Protein AF-A0A5J4YU12-F1 (afdb_monomer)

Nearest PDB structures (foldseek):
  2c3v-assembly2_B  TM=8.521E-01  e=2.399E-06  Halalkalibacterium halodurans C-125
  7uww-assembly2_B  TM=4.449E-01  e=3.927E-04  Ruminococcus bromii L2-63
  7uww-assembly1_A  TM=4.479E-01  e=6.501E-04  Ruminococcus bromii L2-63
  7uwu-assembly1_A  TM=4.347E-01  e=7.272E-04  Ruminococcus bromii L2-63
  7uwu-assembly2_B  TM=4.301E-01  e=1.782E-03  Ruminococcus bromii L2-63

Secondary structure (DSSP, 8-state):
-PPPPEEEEEEEE-TT-TT-EEEEEETT----EEEEPEE-TTTSTTEEEEEEEES-EEEEEE---SSS--EE-BTTB-EEE-SSSEEEEEPTTS-EEEEE---HHHHHHTTS-TT--EEEEEE--TT-S--EEEEEETT-PBPPTT-EEPEE-TTS-EEEEEE-S-EEEEEE-SSS-EESTTTT-EEE-SSEEEEEETTEEEEEES-HHHHHTTSTT---------PPP------

Organism: Porphyridium purpureum (NCBI:txid35688)

pLDDT: mean 83.46, std 18.28, range [29.95, 98.44]

Structure (mmCIF, N/CA/C/O backbone):
data_AF-A0A5J4YU12-F1
#
_entry.id   AF-A0A5J4YU12-F1
#
loop_
_atom_site.group_PDB
_atom_site.id
_atom_site.type_symbol
_atom_site.label_atom_id
_atom_site.label_alt_id
_atom_site.label_comp_id
_atom_site.label_asym_id
_atom_site.label_entity_id
_atom_site.label_seq_id
_atom_site.pdbx_PDB_ins_code
_atom_site.Cartn_x
_atom_site.Cartn_y
_atom_site.Cartn_z
_atom_site.occupancy
_atom_site.B_iso_or_equiv
_atom_site.auth_seq_id
_atom_site.auth_comp_id
_atom_site.auth_asym_id
_atom_site.auth_atom_id
_atom_site.pdbx_PDB_model_num
ATOM 1 N N . MET A 1 1 ? -18.020 -0.688 -20.522 1.00 42.47 1 MET A N 1
ATOM 2 C CA . MET A 1 1 ? -17.817 -0.715 -19.059 1.00 42.47 1 MET A CA 1
ATOM 3 C C . MET A 1 1 ? -16.429 -0.175 -18.780 1.00 42.47 1 MET A C 1
ATOM 5 O O . MET A 1 1 ? -15.503 -0.613 -19.452 1.00 42.47 1 MET A O 1
ATOM 9 N N . ALA A 1 2 ? -16.283 0.806 -17.886 1.00 49.81 2 ALA A N 1
ATOM 10 C CA . ALA A 1 2 ? -14.953 1.211 -17.441 1.00 49.81 2 ALA A CA 1
ATOM 11 C C . ALA A 1 2 ? -14.312 -0.007 -16.764 1.00 49.81 2 ALA A C 1
ATOM 13 O O . ALA A 1 2 ? -14.918 -0.589 -15.866 1.00 49.81 2 ALA A O 1
ATOM 14 N N . ALA A 1 3 ? -13.148 -0.445 -17.247 1.00 59.72 3 ALA A N 1
ATOM 15 C CA . ALA A 1 3 ? -12.383 -1.464 -16.543 1.00 59.72 3 ALA A CA 1
ATOM 16 C C . ALA A 1 3 ? -12.112 -0.942 -15.123 1.00 59.72 3 ALA A C 1
ATOM 18 O O . ALA A 1 3 ? -11.763 0.232 -14.966 1.00 59.72 3 ALA A O 1
ATOM 19 N N . GLY A 1 4 ? -12.324 -1.781 -14.103 1.00 82.06 4 GLY A N 1
ATOM 20 C CA . GLY A 1 4 ? -11.995 -1.428 -12.719 1.00 82.06 4 GLY A CA 1
ATOM 21 C C . GLY A 1 4 ? -10.533 -0.987 -12.600 1.00 82.06 4 GLY A C 1
ATOM 22 O O . GLY A 1 4 ? -9.733 -1.260 -13.488 1.00 82.06 4 GLY A O 1
ATOM 23 N N . LYS A 1 5 ? -10.164 -0.269 -11.539 1.00 85.50 5 LYS A N 1
ATOM 24 C CA . LYS A 1 5 ? -8.750 0.030 -11.257 1.00 85.50 5 LYS A CA 1
ATOM 25 C C . LYS A 1 5 ? -8.146 -1.078 -10.398 1.00 85.50 5 LYS A C 1
ATOM 27 O O . LYS A 1 5 ? -8.854 -1.695 -9.609 1.00 85.50 5 LYS A O 1
ATOM 32 N N . GLY A 1 6 ? -6.844 -1.298 -10.540 1.00 87.00 6 GLY A N 1
ATOM 33 C CA . GLY A 1 6 ? -6.082 -2.216 -9.700 1.00 87.00 6 GLY A CA 1
ATOM 34 C C . GLY A 1 6 ? -4.613 -1.809 -9.614 1.00 87.00 6 GLY A C 1
ATOM 35 O O . GLY A 1 6 ? -4.145 -0.951 -10.364 1.00 87.00 6 GLY A O 1
ATOM 36 N N . TRP A 1 7 ? -3.880 -2.423 -8.688 1.00 91.44 7 TRP A N 1
ATOM 37 C CA . TRP A 1 7 ? -2.442 -2.206 -8.544 1.00 91.44 7 TRP A CA 1
ATOM 38 C C . TRP A 1 7 ? -1.662 -2.932 -9.635 1.00 91.44 7 TRP A C 1
ATOM 40 O O . TRP A 1 7 ? -1.650 -4.156 -9.674 1.00 91.44 7 TRP A O 1
ATOM 50 N N . ILE A 1 8 ? -0.990 -2.188 -10.508 1.00 94.31 8 ILE A N 1
ATOM 51 C CA . ILE A 1 8 ? -0.043 -2.722 -11.484 1.00 94.31 8 ILE A CA 1
ATOM 52 C C . ILE A 1 8 ? 1.375 -2.484 -10.962 1.00 94.31 8 ILE A C 1
ATOM 54 O O . ILE A 1 8 ? 1.797 -1.338 -10.792 1.00 94.31 8 ILE A O 1
ATOM 58 N N . GLU A 1 9 ? 2.118 -3.568 -10.739 1.00 94.81 9 GLU A N 1
ATOM 59 C CA . GLU A 1 9 ? 3.551 -3.537 -10.449 1.00 94.81 9 GLU A CA 1
ATOM 60 C C . GLU A 1 9 ? 4.343 -3.892 -11.710 1.00 94.81 9 GLU A C 1
ATOM 62 O O . GLU A 1 9 ? 4.150 -4.958 -12.293 1.00 94.81 9 GLU A O 1
ATOM 67 N N . VAL A 1 10 ? 5.277 -3.033 -12.113 1.00 96.25 10 VAL A N 1
ATOM 68 C CA . VAL A 1 10 ? 6.202 -3.306 -13.218 1.00 96.25 10 VAL A CA 1
ATOM 69 C C . VAL A 1 10 ? 7.620 -3.368 -12.680 1.00 96.25 10 VAL A C 1
ATOM 71 O O . VAL A 1 10 ? 8.182 -2.359 -12.253 1.00 96.25 10 VAL A O 1
ATOM 74 N N . PHE A 1 11 ? 8.207 -4.557 -12.740 1.00 95.19 11 PHE A N 1
ATOM 75 C CA . PHE A 1 11 ? 9.586 -4.825 -12.371 1.00 95.19 11 PHE A CA 1
ATOM 76 C C . PHE A 1 11 ? 10.496 -4.777 -13.594 1.00 95.19 11 PHE A C 1
ATOM 78 O O . PHE A 1 11 ? 10.171 -5.312 -14.655 1.00 95.19 11 PHE A O 1
ATOM 85 N N . TYR A 1 12 ? 11.673 -4.182 -13.429 1.00 94.62 12 TYR A N 1
ATOM 86 C CA . TYR A 1 12 ? 12.720 -4.163 -14.445 1.00 94.62 12 TYR A CA 1
ATOM 87 C C . TYR A 1 12 ? 14.097 -4.277 -13.806 1.00 94.62 12 TYR A C 1
ATOM 89 O O . TYR A 1 12 ? 14.348 -3.722 -12.735 1.00 94.62 12 TYR A O 1
ATOM 97 N N . SER A 1 13 ? 15.003 -4.982 -14.481 1.00 91.06 13 SER A N 1
ATOM 98 C CA . SER A 1 13 ? 16.350 -5.239 -13.988 1.00 91.06 13 SER A CA 1
ATOM 99 C C . SER A 1 13 ? 17.393 -4.703 -14.942 1.00 91.06 13 SER A C 1
ATOM 101 O O . SER A 1 13 ? 17.655 -5.290 -15.986 1.00 91.06 13 SER A O 1
ATOM 103 N N . ASN A 1 14 ? 18.064 -3.634 -14.533 1.00 87.12 14 ASN A N 1
ATOM 104 C CA . ASN A 1 14 ? 19.253 -3.158 -15.219 1.00 87.12 14 ASN A CA 1
ATOM 105 C C . ASN A 1 14 ? 20.173 -2.485 -14.203 1.00 87.12 14 ASN A C 1
ATOM 107 O O . ASN A 1 14 ? 19.852 -1.433 -13.642 1.00 87.12 14 ASN A O 1
ATOM 111 N N . GLU A 1 15 ? 21.327 -3.096 -13.931 1.00 85.94 15 GLU A N 1
ATOM 112 C CA . GLU A 1 15 ? 22.234 -2.604 -12.890 1.00 85.94 15 GLU A CA 1
ATOM 113 C C . GLU A 1 15 ? 22.775 -1.200 -13.191 1.00 85.94 15 GLU A C 1
ATOM 115 O O . GLU A 1 15 ? 23.094 -0.458 -12.256 1.00 85.94 15 GLU A O 1
ATOM 120 N N . THR A 1 16 ? 22.824 -0.818 -14.471 1.00 86.75 16 THR A N 1
ATOM 121 C CA . THR A 1 16 ? 23.343 0.479 -14.925 1.00 86.75 16 THR A CA 1
ATOM 122 C C . THR A 1 16 ? 22.304 1.602 -14.843 1.00 86.75 16 THR A C 1
ATOM 124 O O . THR A 1 16 ? 22.667 2.770 -14.714 1.00 86.75 16 THR A O 1
ATOM 127 N N . TRP A 1 17 ? 21.003 1.287 -14.843 1.00 88.31 17 TRP A N 1
ATOM 128 C CA . TRP A 1 17 ? 19.930 2.291 -14.834 1.00 88.31 17 TRP A CA 1
ATOM 129 C C . TRP A 1 17 ? 19.539 2.683 -13.411 1.00 88.31 17 TRP A C 1
ATOM 131 O O . TRP A 1 17 ? 18.472 2.337 -12.912 1.00 88.31 17 TRP A O 1
ATOM 141 N N . LYS A 1 18 ? 20.402 3.453 -12.743 1.00 83.69 18 LYS A N 1
ATOM 142 C CA . LYS A 1 18 ? 20.169 3.910 -11.358 1.00 83.69 18 LYS A CA 1
ATOM 143 C C . LYS A 1 18 ? 18.965 4.849 -11.203 1.00 83.69 18 LYS A C 1
ATOM 145 O O . LYS A 1 18 ? 18.454 5.008 -10.099 1.00 83.69 18 LYS A O 1
ATOM 150 N N . ARG A 1 19 ? 18.521 5.477 -12.295 1.00 85.06 19 ARG A N 1
ATOM 151 C CA . ARG A 1 19 ? 17.388 6.413 -12.341 1.00 85.06 19 ARG A CA 1
ATOM 152 C C . ARG A 1 19 ? 16.284 5.911 -13.269 1.00 85.06 19 ARG A C 1
ATOM 154 O O . ARG A 1 19 ? 15.710 6.714 -13.988 1.00 85.06 19 ARG A O 1
ATOM 161 N N . ALA A 1 20 ? 16.020 4.604 -13.291 1.00 90.94 20 ALA A N 1
ATOM 162 C CA . ALA A 1 20 ? 14.989 4.053 -14.163 1.00 90.94 20 ALA A CA 1
ATOM 163 C C . ALA A 1 20 ? 13.633 4.757 -13.953 1.00 90.94 20 ALA A C 1
ATOM 165 O O . ALA A 1 20 ? 13.206 4.988 -12.818 1.00 90.94 20 ALA A O 1
ATOM 166 N N . VAL A 1 21 ? 12.979 5.109 -15.055 1.00 93.31 21 VAL A N 1
ATOM 167 C CA . VAL A 1 21 ? 11.667 5.761 -15.092 1.00 93.31 21 VAL A CA 1
ATOM 168 C C . VAL A 1 21 ? 10.754 4.925 -15.967 1.00 93.31 21 VAL A C 1
ATOM 170 O O . VAL A 1 21 ? 11.147 4.540 -17.069 1.00 93.31 21 VAL A O 1
ATOM 173 N N . LEU A 1 22 ? 9.540 4.682 -15.489 1.00 96.12 22 LEU A N 1
ATOM 174 C CA . LEU A 1 22 ? 8.455 4.150 -16.294 1.00 96.12 22 LEU A CA 1
ATOM 175 C C . LEU A 1 22 ? 7.638 5.326 -16.830 1.00 96.12 22 LEU A C 1
ATOM 177 O O . LEU A 1 22 ? 7.132 6.145 -16.062 1.00 96.12 22 LEU A O 1
ATOM 181 N N . VAL A 1 23 ? 7.545 5.418 -18.153 1.00 95.75 23 VAL A N 1
ATOM 182 C CA . VAL A 1 23 ? 6.765 6.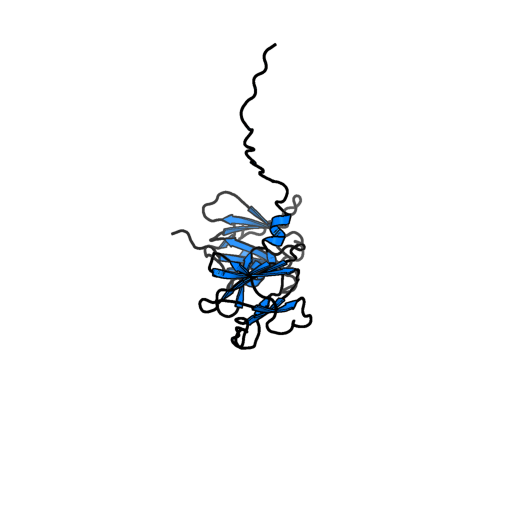436 -18.860 1.00 95.75 23 VAL A CA 1
ATOM 183 C C . VAL A 1 23 ? 5.531 5.745 -19.412 1.00 95.75 23 VAL A C 1
ATOM 185 O O . VAL A 1 23 ? 5.657 4.778 -20.161 1.00 95.75 23 VAL A O 1
ATOM 188 N N . TYR A 1 24 ? 4.343 6.187 -19.013 1.00 97.25 24 TYR A N 1
ATOM 189 C CA . TYR A 1 24 ? 3.097 5.486 -19.309 1.00 97.25 24 TYR A CA 1
ATOM 190 C C . TYR A 1 24 ? 1.960 6.422 -19.670 1.00 97.25 24 TYR A C 1
ATOM 192 O O . TYR A 1 24 ? 1.964 7.597 -19.320 1.00 97.25 24 TYR A O 1
ATOM 200 N N . LYS A 1 25 ? 0.947 5.863 -20.322 1.00 96.38 25 LYS A N 1
ATOM 201 C CA . LYS A 1 25 ? -0.371 6.471 -20.447 1.00 96.38 25 LYS A CA 1
ATOM 202 C C . LYS A 1 25 ? -1.451 5.445 -20.149 1.00 96.38 25 LYS A C 1
ATOM 204 O O . LYS A 1 25 ? -1.300 4.261 -20.461 1.00 96.38 25 LYS A O 1
ATOM 209 N N . GLU A 1 26 ? -2.530 5.899 -19.525 1.00 93.94 26 GLU A N 1
ATOM 210 C CA . GLU A 1 26 ? -3.713 5.075 -19.275 1.00 93.94 26 GLU A CA 1
ATOM 211 C C . GLU A 1 26 ? -4.476 4.847 -20.586 1.00 93.94 26 GLU A C 1
ATOM 213 O O . GLU A 1 26 ? -4.460 5.691 -21.487 1.00 93.94 26 GLU A O 1
ATOM 218 N N . ARG A 1 27 ? -5.144 3.699 -20.725 1.00 88.88 27 ARG A N 1
ATOM 219 C CA . ARG A 1 27 ? -5.936 3.410 -21.928 1.00 88.88 27 ARG A CA 1
ATOM 220 C C . ARG A 1 27 ? -6.997 4.490 -22.150 1.00 88.88 27 ARG A C 1
ATOM 222 O O . ARG A 1 27 ? -7.779 4.794 -21.256 1.00 88.88 27 ARG A O 1
ATOM 229 N N . GLY A 1 28 ? -7.038 5.025 -23.369 1.00 87.50 28 GLY A N 1
ATOM 230 C CA . GLY A 1 28 ? -7.939 6.119 -23.742 1.00 87.50 28 GLY A CA 1
ATOM 231 C C . GLY A 1 28 ? -7.396 7.517 -23.433 1.00 87.50 28 GLY A C 1
ATOM 232 O O . GLY A 1 28 ? -8.059 8.489 -23.771 1.00 87.50 28 GLY A O 1
ATOM 233 N N . SER A 1 29 ? -6.203 7.625 -22.838 1.00 91.81 29 SER A N 1
ATOM 234 C CA . SER A 1 29 ? -5.479 8.887 -22.692 1.00 91.81 29 SER A CA 1
ATOM 235 C C . SER A 1 29 ? -4.407 9.051 -23.775 1.00 91.81 29 SER A C 1
ATOM 237 O O . SER A 1 29 ? -3.781 8.079 -24.223 1.00 91.81 29 SER A O 1
ATOM 239 N N . ASP A 1 30 ? -4.153 10.303 -24.147 1.00 93.31 30 ASP A N 1
ATOM 240 C CA . ASP A 1 30 ? -3.013 10.718 -24.970 1.00 93.31 30 ASP A CA 1
ATOM 241 C C . ASP A 1 30 ? -1.899 11.388 -24.158 1.00 93.31 30 ASP A C 1
ATOM 243 O O . ASP A 1 30 ? -0.810 11.631 -24.677 1.00 93.31 30 ASP A O 1
ATOM 247 N N . GLU A 1 31 ? -2.134 11.622 -22.868 1.00 95.31 31 GLU A N 1
ATOM 248 C CA . GLU A 1 31 ? -1.155 12.204 -21.958 1.00 95.31 31 GLU A CA 1
ATOM 249 C C . GLU A 1 31 ? -0.179 11.141 -21.440 1.00 95.31 31 GLU A C 1
ATOM 251 O O . GLU A 1 31 ? -0.582 10.131 -20.854 1.00 95.31 31 GLU A O 1
ATOM 256 N N . TRP A 1 32 ? 1.118 11.404 -21.613 1.00 95.06 32 TRP A N 1
ATOM 257 C CA . TRP A 1 32 ? 2.191 10.609 -21.024 1.00 95.06 32 TRP A CA 1
ATOM 258 C C . TRP A 1 32 ? 2.565 11.131 -19.638 1.00 95.06 32 TRP A C 1
ATOM 260 O O . TRP A 1 32 ? 2.843 12.314 -19.456 1.00 95.06 32 TRP A O 1
ATOM 270 N N . LYS A 1 33 ? 2.631 10.216 -18.677 1.00 93.06 33 LYS A N 1
ATOM 271 C CA . LYS A 1 33 ? 3.027 10.439 -17.288 1.00 93.06 33 LYS A CA 1
ATOM 272 C C . LYS A 1 33 ? 4.328 9.693 -17.008 1.00 93.06 33 LYS A C 1
ATOM 274 O O . LYS A 1 33 ? 4.607 8.661 -17.617 1.00 93.06 33 LYS A O 1
ATOM 279 N N . GLU A 1 34 ? 5.110 10.183 -16.056 1.00 91.62 34 GLU A N 1
ATOM 280 C CA . GLU A 1 34 ? 6.351 9.538 -15.625 1.00 91.62 34 GLU A CA 1
ATOM 281 C C . GLU A 1 34 ? 6.257 9.121 -14.157 1.00 91.62 34 GLU A C 1
ATOM 283 O O . GLU A 1 34 ? 5.795 9.885 -13.310 1.00 91.62 34 GLU A O 1
ATOM 288 N N . VAL A 1 35 ? 6.736 7.919 -13.840 1.00 87.56 35 VAL A N 1
ATOM 289 C CA . VAL A 1 35 ? 6.956 7.472 -12.463 1.00 87.56 35 VAL A CA 1
ATOM 290 C C . VAL A 1 35 ? 8.381 6.952 -12.326 1.00 87.56 35 VAL A C 1
ATOM 292 O O . VAL A 1 35 ? 8.855 6.122 -13.107 1.00 87.56 35 VAL A O 1
ATOM 295 N N . ARG A 1 36 ? 9.104 7.456 -11.327 1.00 87.56 36 ARG A N 1
ATOM 296 C CA . ARG A 1 36 ? 10.428 6.928 -10.994 1.00 87.56 36 ARG A CA 1
ATOM 297 C C . ARG A 1 36 ? 10.263 5.525 -10.420 1.00 87.56 36 ARG A C 1
ATOM 299 O O . ARG A 1 36 ? 9.480 5.324 -9.497 1.00 87.56 36 ARG A O 1
ATOM 306 N N . MET A 1 37 ? 11.047 4.579 -10.925 1.00 90.00 37 MET A N 1
ATOM 307 C CA . MET A 1 37 ? 11.083 3.237 -10.357 1.00 90.00 37 MET A CA 1
ATOM 308 C C . MET A 1 37 ? 11.906 3.238 -9.062 1.00 90.00 37 MET A C 1
ATOM 310 O O . MET A 1 37 ? 12.993 3.823 -9.002 1.00 90.00 37 MET A O 1
ATOM 314 N N . VAL A 1 38 ? 11.386 2.573 -8.036 1.00 84.88 38 VAL A N 1
ATOM 315 C CA . VAL A 1 38 ? 12.008 2.430 -6.714 1.00 84.88 38 VAL A CA 1
ATOM 316 C C . VAL A 1 38 ? 12.967 1.242 -6.726 1.00 84.88 38 VAL A C 1
ATOM 318 O O . VAL A 1 38 ? 12.746 0.281 -7.460 1.00 84.88 38 VAL A O 1
ATOM 321 N N . ASP A 1 39 ? 14.051 1.311 -5.949 1.00 81.12 39 ASP A N 1
ATOM 322 C CA . ASP A 1 39 ? 14.983 0.191 -5.810 1.00 81.12 39 ASP A CA 1
ATOM 323 C C . ASP A 1 39 ? 14.295 -1.010 -5.148 1.00 81.12 39 ASP A C 1
ATOM 325 O O . ASP A 1 39 ? 13.709 -0.900 -4.075 1.00 81.12 39 ASP A O 1
ATOM 329 N N . ALA A 1 40 ? 14.367 -2.159 -5.812 1.00 84.38 40 ALA A N 1
ATOM 330 C CA . ALA A 1 40 ? 13.860 -3.438 -5.330 1.00 84.38 40 ALA A CA 1
ATOM 331 C C . ALA A 1 40 ? 15.002 -4.466 -5.272 1.00 84.38 40 ALA A C 1
ATOM 333 O O . ALA A 1 40 ? 14.802 -5.662 -5.492 1.00 84.38 40 ALA A O 1
ATOM 334 N N . GLY A 1 41 ? 16.226 -3.994 -4.993 1.00 81.50 41 GLY A N 1
ATOM 335 C CA . GLY A 1 41 ? 17.441 -4.804 -5.000 1.00 81.50 41 GLY A CA 1
ATOM 336 C C . GLY A 1 41 ? 17.422 -5.971 -4.011 1.00 81.50 41 GLY A C 1
ATOM 337 O O . GLY A 1 41 ? 18.125 -6.956 -4.230 1.00 81.50 41 GLY A O 1
ATOM 338 N N . HIS A 1 42 ? 16.589 -5.881 -2.969 1.00 73.94 42 HIS A N 1
ATOM 339 C CA . HIS A 1 42 ? 16.362 -6.934 -1.979 1.00 73.94 42 HIS A CA 1
ATOM 340 C C . HIS A 1 42 ? 15.704 -8.196 -2.569 1.00 73.94 42 HIS A C 1
ATOM 342 O O . HIS A 1 42 ? 15.922 -9.282 -2.046 1.00 73.94 42 HIS A O 1
ATOM 348 N N . ILE A 1 43 ? 14.946 -8.078 -3.669 1.00 79.25 43 ILE A N 1
ATOM 349 C CA . ILE A 1 43 ? 14.387 -9.231 -4.400 1.00 79.25 43 ILE A CA 1
ATOM 350 C C . ILE A 1 43 ? 15.464 -9.847 -5.291 1.00 79.25 43 ILE A C 1
ATOM 352 O O . ILE A 1 43 ? 15.670 -11.059 -5.320 1.00 79.25 43 ILE A O 1
ATOM 356 N N . ARG A 1 44 ? 16.145 -8.994 -6.059 1.00 81.75 44 ARG A N 1
ATOM 357 C CA . ARG A 1 44 ? 17.251 -9.371 -6.935 1.00 81.75 44 ARG A CA 1
ATOM 358 C C . ARG A 1 44 ? 18.089 -8.142 -7.240 1.00 81.75 44 ARG A C 1
ATOM 360 O O . ARG A 1 44 ? 17.561 -7.072 -7.537 1.00 81.75 44 ARG A O 1
ATOM 367 N N . LYS A 1 45 ? 19.412 -8.298 -7.241 1.00 82.12 45 LYS A N 1
ATOM 368 C CA . LYS A 1 45 ? 20.335 -7.200 -7.542 1.00 82.12 45 LYS A CA 1
ATOM 369 C C . LYS A 1 45 ? 19.968 -6.512 -8.865 1.00 82.12 45 LYS A C 1
ATOM 371 O O . LYS A 1 45 ? 19.792 -7.163 -9.891 1.00 82.12 45 LYS A O 1
ATOM 376 N N . GLY A 1 46 ? 19.852 -5.184 -8.821 1.00 82.19 46 GLY A N 1
ATOM 377 C CA . GLY A 1 46 ? 19.521 -4.362 -9.986 1.00 82.19 46 GLY A CA 1
ATOM 378 C C . GLY A 1 46 ? 18.030 -4.252 -10.313 1.00 82.19 46 GLY A C 1
ATOM 379 O O . GLY A 1 46 ? 17.707 -3.501 -11.239 1.00 82.19 46 GLY A O 1
ATOM 380 N N . PHE A 1 47 ? 17.146 -4.936 -9.574 1.00 90.25 47 PHE A N 1
ATOM 381 C CA . PHE A 1 47 ? 15.701 -4.795 -9.732 1.00 90.25 47 PHE A CA 1
ATOM 382 C C . PHE A 1 47 ? 15.220 -3.428 -9.276 1.00 90.25 47 PHE A C 1
ATOM 384 O O . PHE A 1 47 ? 15.666 -2.873 -8.270 1.00 90.25 47 PHE A O 1
ATOM 391 N N . ARG A 1 48 ? 14.253 -2.915 -10.025 1.00 91.12 48 ARG A N 1
ATOM 392 C CA . ARG A 1 48 ? 13.464 -1.741 -9.686 1.00 91.12 48 ARG A CA 1
ATOM 393 C C . ARG A 1 48 ? 12.009 -2.010 -9.984 1.00 91.12 48 ARG A C 1
ATOM 395 O O . ARG A 1 48 ? 11.706 -2.828 -10.850 1.00 91.12 48 ARG A O 1
ATOM 402 N N . VAL A 1 49 ? 11.135 -1.291 -9.298 1.00 93.12 49 VAL A N 1
ATOM 403 C CA . VAL A 1 49 ? 9.689 -1.454 -9.413 1.00 93.12 49 VAL A CA 1
ATOM 404 C C . VAL A 1 49 ? 8.996 -0.106 -9.567 1.00 93.12 49 VAL A C 1
ATOM 406 O O . VAL A 1 49 ? 9.302 0.852 -8.860 1.00 93.12 49 VAL A O 1
ATOM 409 N N . ALA A 1 50 ? 8.071 -0.027 -10.516 1.00 92.25 50 ALA A N 1
ATOM 410 C CA . ALA A 1 50 ? 7.054 1.014 -10.582 1.00 92.25 50 ALA A CA 1
ATOM 411 C C . ALA A 1 50 ? 5.722 0.418 -10.132 1.00 92.25 50 ALA A C 1
ATOM 413 O O . ALA A 1 50 ? 5.410 -0.718 -10.485 1.00 92.25 50 ALA A O 1
ATOM 414 N N . ARG A 1 51 ? 4.947 1.183 -9.367 1.00 90.81 51 ARG A N 1
ATOM 415 C CA . ARG A 1 51 ? 3.659 0.751 -8.819 1.00 90.81 51 ARG A CA 1
ATOM 416 C C . ARG A 1 51 ? 2.609 1.797 -9.157 1.00 90.81 51 ARG A C 1
ATOM 418 O O . ARG A 1 51 ? 2.833 2.981 -8.918 1.00 90.81 51 ARG A O 1
ATOM 425 N N . LEU A 1 52 ? 1.511 1.374 -9.773 1.00 89.31 52 LEU A N 1
ATOM 426 C CA . LEU A 1 52 ? 0.491 2.254 -10.344 1.00 89.31 52 LEU A CA 1
ATOM 427 C C . LEU A 1 52 ? -0.907 1.749 -9.980 1.00 89.31 52 LEU A C 1
ATOM 429 O O . LEU A 1 52 ? -1.184 0.571 -10.175 1.00 89.31 52 LEU A O 1
ATO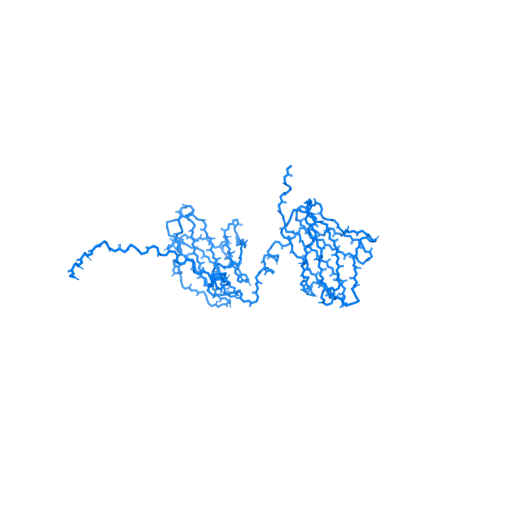M 433 N N . TYR A 1 53 ? -1.803 2.626 -9.520 1.00 87.88 53 TYR A N 1
ATOM 434 C CA . TYR A 1 53 ? -3.209 2.277 -9.274 1.00 87.88 53 TYR A CA 1
ATOM 435 C C . TYR A 1 53 ? -4.102 2.747 -10.430 1.00 87.88 53 TYR A C 1
ATOM 437 O O . TYR A 1 53 ? -4.640 3.859 -10.432 1.00 87.88 53 TYR A O 1
ATOM 445 N N . VAL A 1 54 ? -4.204 1.916 -11.466 1.00 89.00 54 VAL A N 1
ATOM 446 C CA . VAL A 1 54 ? -4.800 2.260 -12.769 1.00 89.00 54 VAL A CA 1
ATOM 447 C C . VAL A 1 54 ? -5.503 1.043 -13.382 1.00 89.00 54 VAL A C 1
ATOM 449 O O . VAL A 1 54 ? -5.353 -0.078 -12.907 1.00 89.00 54 VAL A O 1
ATOM 452 N N . GLY A 1 55 ? -6.326 1.253 -14.414 1.00 89.81 55 GLY A N 1
ATOM 453 C CA . GLY A 1 55 ? -7.078 0.157 -15.044 1.00 89.81 55 GLY A CA 1
ATOM 454 C C . GLY A 1 55 ? -6.292 -0.606 -16.114 1.00 89.81 55 GLY A C 1
ATOM 455 O O . GLY A 1 55 ? -6.352 -1.822 -16.188 1.00 89.81 55 GLY A O 1
ATOM 456 N N . SER A 1 56 ? -5.574 0.106 -16.979 1.00 94.00 56 SER A N 1
ATOM 457 C CA . SER A 1 56 ? -4.703 -0.474 -18.012 1.00 94.00 56 SER A CA 1
ATOM 458 C C . SER A 1 56 ? -3.734 0.591 -18.504 1.00 94.00 56 SER A C 1
ATOM 460 O O . SER A 1 56 ? -4.059 1.784 -18.479 1.00 94.00 56 SER A O 1
ATOM 462 N N . ILE A 1 57 ? -2.549 0.174 -18.943 1.00 96.31 57 ILE A N 1
ATOM 463 C CA . ILE A 1 57 ? -1.486 1.092 -19.359 1.00 96.31 57 ILE A CA 1
ATOM 464 C C . ILE A 1 57 ? -0.800 0.643 -20.639 1.00 96.31 57 ILE A C 1
ATOM 466 O O . ILE A 1 57 ? -0.617 -0.543 -20.900 1.00 96.31 57 ILE A O 1
ATOM 470 N N . THR A 1 58 ? -0.357 1.631 -21.408 1.00 96.62 58 THR A N 1
ATOM 471 C CA . THR A 1 58 ? 0.711 1.484 -22.399 1.00 96.62 58 THR A CA 1
ATOM 472 C C . THR A 1 58 ? 1.943 2.198 -21.860 1.00 96.62 58 THR A C 1
ATOM 474 O O . THR A 1 58 ? 1.818 3.332 -21.399 1.00 96.62 58 THR A O 1
ATOM 477 N N . PHE A 1 59 ? 3.114 1.564 -21.884 1.00 97.31 59 PHE A N 1
ATOM 478 C CA . PHE A 1 59 ? 4.312 2.134 -21.268 1.00 97.31 59 PHE A CA 1
ATOM 479 C C . PHE A 1 59 ? 5.614 1.737 -21.967 1.00 97.31 59 PHE A C 1
ATOM 481 O O . PHE A 1 59 ? 5.667 0.780 -22.734 1.00 97.31 59 PHE A O 1
ATOM 488 N N . PHE A 1 60 ? 6.679 2.468 -21.659 1.00 95.75 60 PHE A N 1
ATOM 489 C CA . PHE A 1 60 ? 8.067 2.105 -21.940 1.00 95.75 60 PHE A CA 1
ATOM 490 C C . PHE A 1 60 ? 8.944 2.520 -20.757 1.00 95.75 60 PHE A C 1
ATOM 492 O O . PHE A 1 60 ? 8.516 3.274 -19.876 1.00 95.75 60 PHE A O 1
ATOM 499 N N . LEU A 1 61 ? 10.173 2.017 -20.708 1.00 94.94 61 LEU A N 1
ATOM 500 C CA . LEU A 1 61 ? 11.113 2.343 -19.642 1.00 94.94 61 LEU A CA 1
ATOM 501 C C . LEU A 1 61 ? 12.245 3.205 -20.181 1.00 94.94 61 LEU A C 1
ATOM 503 O O . LEU A 1 61 ? 12.651 3.082 -21.334 1.00 94.94 61 LEU A O 1
ATOM 507 N N . THR A 1 62 ? 12.794 4.064 -19.330 1.00 93.81 62 THR A N 1
ATOM 508 C CA . THR A 1 62 ? 13.973 4.861 -19.668 1.00 93.81 62 THR A CA 1
ATOM 509 C C . THR A 1 62 ? 14.981 4.856 -18.535 1.00 93.81 62 THR A C 1
ATOM 511 O O . THR A 1 62 ? 14.627 4.659 -17.373 1.00 93.81 62 THR A O 1
ATOM 514 N N . ASN A 1 63 ? 16.244 5.145 -18.846 1.00 90.25 63 ASN A N 1
ATOM 515 C CA . ASN A 1 63 ? 17.277 5.334 -17.825 1.00 90.25 63 ASN A CA 1
ATOM 516 C C . ASN A 1 63 ? 17.124 6.641 -17.014 1.00 90.25 63 ASN A C 1
ATOM 518 O O . ASN A 1 63 ? 17.957 6.903 -16.144 1.00 90.25 63 ASN A O 1
ATOM 522 N N . GLY A 1 64 ? 16.105 7.462 -17.310 1.00 87.50 64 GLY A N 1
ATOM 523 C CA . GLY A 1 64 ? 15.801 8.719 -16.622 1.00 87.50 64 GLY A CA 1
ATOM 524 C C . GLY A 1 64 ? 16.849 9.820 -16.796 1.00 87.50 64 GLY A C 1
ATOM 525 O O . GLY A 1 64 ? 16.850 10.793 -16.036 1.00 87.50 64 GLY A O 1
ATOM 526 N N . LEU A 1 65 ? 17.770 9.671 -17.753 1.00 85.69 65 LEU A N 1
ATOM 527 C CA . LEU A 1 65 ? 18.768 10.685 -18.078 1.00 85.69 65 LEU A CA 1
ATOM 528 C C . LEU A 1 65 ? 18.260 11.570 -19.219 1.00 85.69 65 LEU A C 1
ATOM 530 O O . LEU A 1 65 ? 17.726 11.076 -20.209 1.00 85.69 65 LEU A O 1
ATOM 534 N N . LYS A 1 66 ? 18.457 12.889 -19.091 1.00 81.62 66 LYS A N 1
ATOM 535 C CA . LYS A 1 66 ? 18.150 13.846 -20.170 1.00 81.62 66 LYS A CA 1
ATOM 536 C C . LYS A 1 66 ? 19.112 13.684 -21.352 1.00 81.62 66 LYS A C 1
ATOM 538 O O . LYS A 1 66 ? 18.686 13.688 -22.499 1.00 81.62 66 LYS A O 1
ATOM 543 N N . ASN A 1 67 ? 20.395 13.480 -21.052 1.00 77.75 67 ASN A N 1
ATOM 544 C CA . ASN A 1 67 ? 21.448 13.216 -22.032 1.00 77.75 67 ASN A CA 1
ATOM 545 C C . ASN A 1 67 ? 21.731 11.711 -22.073 1.00 77.75 67 ASN A C 1
ATOM 547 O O . ASN A 1 67 ? 21.746 11.074 -21.020 1.00 77.75 67 ASN A O 1
ATOM 551 N N . ASN A 1 68 ? 21.993 11.146 -23.259 1.00 79.81 68 ASN A N 1
ATOM 552 C CA . ASN A 1 68 ? 22.195 9.699 -23.438 1.00 79.81 68 ASN A CA 1
ATOM 553 C C . ASN A 1 68 ? 20.986 8.876 -22.941 1.00 79.81 68 ASN A C 1
ATOM 555 O O . ASN A 1 68 ? 21.127 7.879 -22.221 1.00 79.81 68 ASN A O 1
ATOM 559 N N . LYS A 1 69 ? 19.778 9.349 -23.284 1.00 85.94 69 LYS A N 1
ATOM 560 C CA . LYS A 1 69 ? 18.520 8.679 -22.956 1.00 85.94 69 LYS A CA 1
ATOM 561 C C . LYS A 1 69 ? 18.502 7.318 -23.637 1.00 85.94 69 LYS A C 1
ATOM 563 O O . LYS A 1 69 ? 18.611 7.222 -24.856 1.00 85.94 69 LYS A O 1
ATOM 568 N N . ARG A 1 70 ? 18.359 6.273 -22.832 1.00 87.69 70 ARG A N 1
ATOM 569 C CA . ARG A 1 70 ? 18.130 4.911 -23.316 1.00 87.69 70 ARG A CA 1
ATOM 570 C C . ARG A 1 70 ? 16.689 4.541 -23.039 1.00 87.69 70 ARG A C 1
ATOM 572 O O . ARG A 1 70 ? 16.159 4.931 -21.997 1.00 87.69 70 ARG A O 1
ATOM 579 N N . VAL A 1 71 ? 16.093 3.822 -23.977 1.00 88.62 71 VAL A N 1
ATOM 580 C CA . VAL A 1 71 ? 14.717 3.341 -23.912 1.00 88.62 71 VAL A CA 1
ATOM 581 C C . VAL A 1 71 ? 14.755 1.822 -23.954 1.00 88.62 71 VAL A C 1
ATOM 583 O O . VAL A 1 71 ? 15.548 1.247 -24.694 1.00 88.62 71 VAL A O 1
ATOM 586 N N . GLU A 1 72 ? 13.945 1.201 -23.110 1.00 84.06 72 GLU A N 1
ATOM 587 C CA . GLU A 1 72 ? 13.629 -0.218 -23.185 1.00 84.06 72 GLU A CA 1
ATOM 588 C C . GLU A 1 72 ? 12.148 -0.299 -23.528 1.00 84.06 72 GLU A C 1
ATOM 590 O O . GLU A 1 72 ? 11.296 0.267 -22.829 1.00 84.06 72 GLU A O 1
ATOM 595 N N . ASP A 1 73 ? 11.878 -0.972 -24.633 1.00 84.88 73 ASP A N 1
ATOM 596 C CA . ASP A 1 73 ? 10.571 -1.128 -25.235 1.00 84.88 73 ASP A CA 1
ATOM 597 C C . ASP A 1 73 ? 10.427 -2.561 -25.788 1.00 84.88 73 ASP A C 1
ATOM 599 O O . ASP A 1 73 ? 11.348 -3.378 -25.743 1.00 84.88 73 ASP A O 1
ATOM 603 N N . CYS A 1 74 ? 9.236 -2.900 -26.257 1.00 82.25 74 CYS A N 1
ATOM 604 C CA . CYS A 1 74 ? 8.893 -4.178 -26.868 1.00 82.25 74 CYS A CA 1
ATOM 605 C C . CYS A 1 74 ? 9.327 -4.190 -28.344 1.00 82.25 74 CYS A C 1
ATOM 607 O O . CYS A 1 74 ? 8.493 -4.127 -29.248 1.00 82.25 74 CYS A O 1
ATOM 609 N N . TRP A 1 75 ? 10.641 -4.202 -28.591 1.00 82.38 75 TRP A N 1
ATOM 610 C CA . TRP A 1 75 ? 11.239 -4.222 -29.937 1.00 82.38 75 TRP A CA 1
ATOM 611 C C . TRP A 1 75 ? 10.762 -3.072 -30.843 1.00 82.38 75 TRP A C 1
ATOM 613 O O . TRP A 1 75 ? 10.327 -3.284 -31.977 1.00 82.38 75 TRP A O 1
ATOM 623 N N . GLY A 1 76 ? 10.821 -1.839 -30.340 1.00 81.00 76 GLY A N 1
ATOM 624 C CA . GLY A 1 76 ? 10.339 -0.645 -31.040 1.00 81.00 76 GLY A CA 1
ATOM 625 C C . GLY A 1 76 ? 8.841 -0.373 -30.863 1.00 81.00 76 GLY A C 1
ATOM 626 O O . GLY A 1 76 ? 8.307 0.545 -31.488 1.00 81.00 76 GLY A O 1
ATOM 627 N N . GLN A 1 77 ? 8.149 -1.149 -30.023 1.00 87.19 77 GLN A N 1
ATOM 628 C CA . GLN A 1 77 ? 6.761 -0.906 -29.622 1.00 87.19 77 GLN A CA 1
ATOM 629 C C . GLN A 1 77 ? 6.643 -0.699 -28.114 1.00 87.19 77 GLN A C 1
ATOM 631 O O . GLN A 1 77 ? 7.420 -1.232 -27.338 1.00 87.19 77 GLN A O 1
ATOM 636 N N . ASN A 1 78 ? 5.622 0.020 -27.656 1.00 92.75 78 ASN A N 1
ATOM 637 C CA . ASN A 1 78 ? 5.373 0.152 -26.219 1.00 92.75 78 ASN A CA 1
ATOM 638 C C . ASN A 1 78 ? 4.808 -1.145 -25.622 1.00 92.75 78 ASN A C 1
ATOM 640 O O . ASN A 1 78 ? 3.983 -1.821 -26.241 1.00 92.75 78 ASN A O 1
ATOM 644 N N . PHE A 1 79 ? 5.180 -1.437 -24.379 1.00 95.50 79 PHE A N 1
ATOM 645 C CA . PHE A 1 79 ? 4.554 -2.482 -23.577 1.00 95.50 79 PHE A CA 1
ATOM 646 C C . PHE A 1 79 ? 3.093 -2.147 -23.280 1.00 95.50 79 PHE A C 1
ATOM 648 O O . PHE A 1 79 ? 2.716 -0.973 -23.202 1.00 95.50 79 PHE A O 1
ATOM 655 N N . ARG A 1 80 ? 2.273 -3.180 -23.064 1.00 95.44 80 ARG A N 1
ATOM 656 C CA . ARG A 1 80 ? 0.861 -3.030 -22.700 1.00 95.44 80 ARG A CA 1
ATOM 657 C C . ARG A 1 80 ? 0.479 -3.954 -21.557 1.00 95.44 80 ARG A C 1
ATOM 659 O O . ARG A 1 80 ? 0.878 -5.114 -21.531 1.00 95.44 80 ARG A O 1
ATOM 666 N N . VAL A 1 81 ? -0.317 -3.418 -20.642 1.00 95.88 81 VAL A N 1
ATOM 667 C CA . VAL A 1 81 ? -1.037 -4.163 -19.611 1.00 95.88 81 VAL A CA 1
ATOM 668 C C . VAL A 1 81 ? -2.510 -3.831 -19.786 1.00 95.88 81 VAL A C 1
ATOM 670 O O . VAL A 1 81 ? -2.929 -2.711 -19.498 1.00 95.88 81 VAL A O 1
ATOM 673 N N . ASP A 1 82 ? -3.276 -4.796 -20.292 1.00 94.00 82 ASP A N 1
ATOM 674 C CA . ASP A 1 82 ? -4.689 -4.619 -20.655 1.00 94.00 82 ASP A CA 1
ATOM 675 C C . ASP A 1 82 ? -5.667 -5.074 -19.561 1.00 94.00 82 ASP A C 1
ATOM 677 O O . ASP A 1 82 ? -6.883 -4.981 -19.743 1.00 94.00 82 ASP A O 1
ATOM 681 N N . ILE A 1 83 ? -5.144 -5.547 -18.427 1.00 88.44 83 ILE A N 1
ATOM 682 C CA . ILE A 1 83 ? -5.923 -5.974 -17.264 1.00 88.44 83 ILE A CA 1
ATOM 683 C C . ILE A 1 83 ? -5.692 -5.037 -16.076 1.00 88.44 83 ILE A C 1
ATOM 685 O O . ILE A 1 83 ? -4.579 -4.529 -15.904 1.00 88.44 83 ILE A O 1
ATOM 689 N N . PRO A 1 84 ? -6.720 -4.818 -15.241 1.00 84.75 84 PRO A N 1
ATOM 690 C CA . PRO A 1 84 ? -6.549 -4.076 -14.013 1.00 84.75 84 PRO A CA 1
ATOM 691 C C . PRO A 1 84 ? -5.891 -4.953 -12.966 1.00 84.75 84 PRO A C 1
ATOM 693 O O . PRO A 1 84 ? -6.411 -5.997 -12.579 1.00 84.75 84 PRO A O 1
ATOM 696 N N . GLY A 1 85 ? -4.747 -4.488 -12.488 1.00 87.56 85 GLY A N 1
ATOM 697 C CA . GLY A 1 85 ? -3.988 -5.195 -11.478 1.00 87.56 85 GLY A CA 1
ATOM 698 C C . GLY A 1 85 ? -3.009 -6.228 -12.038 1.00 87.56 85 GLY A C 1
ATOM 699 O O . GLY A 1 85 ? -3.161 -6.740 -13.146 1.00 87.56 85 GLY A O 1
ATOM 700 N N . GLY A 1 86 ? -1.983 -6.529 -11.248 1.00 94.44 86 GLY A N 1
ATOM 701 C CA . GLY A 1 86 ? -1.040 -7.606 -11.520 1.00 94.44 86 GLY A CA 1
ATOM 702 C C . GLY A 1 86 ? 0.414 -7.184 -11.399 1.00 94.44 86 GLY A C 1
ATOM 703 O O . GLY A 1 86 ? 0.766 -6.004 -11.448 1.00 94.44 86 GLY A O 1
ATOM 704 N N . ARG A 1 87 ? 1.274 -8.185 -11.272 1.00 96.06 87 ARG A N 1
ATOM 705 C CA . ARG A 1 87 ? 2.719 -8.043 -11.260 1.00 96.06 87 ARG A CA 1
ATOM 706 C C . ARG A 1 87 ? 3.292 -8.479 -12.593 1.00 96.06 87 ARG A C 1
ATOM 708 O O . ARG A 1 87 ? 3.082 -9.602 -13.054 1.00 96.06 87 ARG A O 1
ATOM 715 N N . PHE A 1 88 ? 4.092 -7.601 -13.174 1.00 96.81 88 PHE A N 1
ATOM 716 C CA . PHE A 1 88 ? 4.712 -7.795 -14.469 1.00 96.81 88 PHE A CA 1
ATOM 717 C C . PHE A 1 88 ? 6.218 -7.591 -14.372 1.00 96.81 88 PHE A C 1
ATOM 719 O O . PHE A 1 88 ? 6.701 -6.731 -13.641 1.00 96.81 88 PHE A O 1
ATOM 726 N N . VAL A 1 89 ? 6.974 -8.378 -15.129 1.00 96.19 89 VAL A N 1
ATOM 727 C CA . VAL A 1 89 ? 8.427 -8.264 -15.245 1.00 96.19 89 VAL A CA 1
ATOM 728 C C . VAL A 1 89 ? 8.766 -7.984 -16.700 1.00 96.19 89 VAL A C 1
ATOM 730 O O . VAL A 1 89 ? 8.432 -8.782 -17.577 1.00 96.19 89 VAL A O 1
ATOM 733 N N . VAL A 1 90 ? 9.455 -6.872 -16.950 1.00 95.06 90 VAL A N 1
ATOM 734 C CA . VAL A 1 90 ? 10.106 -6.612 -18.236 1.00 95.06 90 VAL A CA 1
ATOM 735 C C . VAL A 1 90 ? 11.407 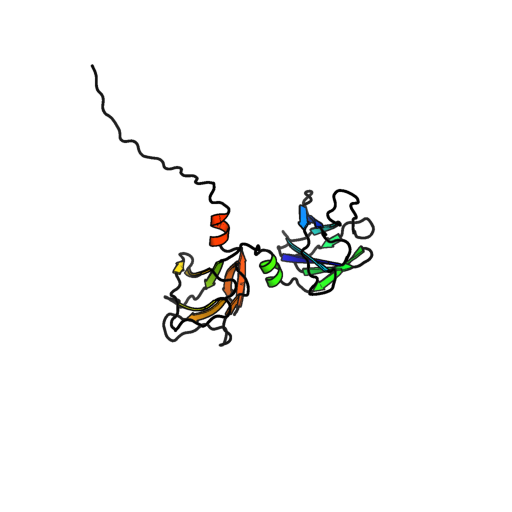-7.410 -18.270 1.00 95.06 90 VAL A C 1
ATOM 737 O O . VAL A 1 90 ? 12.301 -7.214 -17.442 1.00 95.06 90 VAL A O 1
ATOM 740 N N . GLN A 1 91 ? 11.487 -8.353 -19.201 1.00 89.19 91 GLN A N 1
ATOM 741 C CA . GLN A 1 91 ? 12.647 -9.210 -19.410 1.00 89.19 91 GLN A CA 1
ATOM 742 C C . GLN A 1 91 ? 13.642 -8.547 -20.365 1.00 89.19 91 GLN A C 1
ATOM 744 O O . GLN A 1 91 ? 13.271 -7.714 -21.190 1.00 89.19 91 GLN A O 1
ATOM 749 N N . ASN A 1 92 ? 14.912 -8.950 -20.274 1.00 73.88 92 ASN A N 1
ATOM 750 C CA . ASN A 1 92 ? 15.922 -8.521 -21.238 1.00 73.88 92 ASN A CA 1
ATOM 751 C C . ASN A 1 92 ? 15.498 -8.916 -22.655 1.00 73.88 92 ASN A C 1
ATOM 753 O O . ASN A 1 92 ? 15.203 -10.085 -22.907 1.00 73.88 92 ASN A O 1
ATOM 757 N N . GLY A 1 93 ? 15.525 -7.940 -23.562 1.00 73.12 93 GLY A N 1
ATOM 758 C CA . GLY A 1 93 ? 15.116 -8.129 -24.945 1.00 73.12 93 GLY A CA 1
ATOM 759 C C . GLY A 1 93 ? 13.626 -7.907 -25.177 1.00 73.12 93 GLY A C 1
ATOM 760 O O . GLY A 1 93 ? 13.090 -8.572 -26.043 1.00 73.12 93 GLY A O 1
ATOM 761 N N . GLY A 1 94 ? 12.963 -7.019 -24.427 1.00 81.44 94 GLY A N 1
ATOM 762 C CA . GLY A 1 94 ? 11.660 -6.467 -24.822 1.00 81.44 94 GLY A CA 1
ATOM 763 C C . GLY A 1 94 ? 10.411 -7.312 -24.545 1.00 81.44 94 GLY A C 1
ATOM 764 O O . GLY A 1 94 ? 9.331 -6.945 -24.995 1.00 81.44 94 GLY A O 1
ATOM 765 N N . ALA A 1 95 ? 10.491 -8.409 -23.786 1.00 89.38 95 ALA A N 1
ATOM 766 C CA . ALA A 1 95 ? 9.302 -9.187 -23.415 1.00 89.38 95 ALA A CA 1
ATOM 767 C C . ALA A 1 95 ? 8.694 -8.723 -22.076 1.00 89.38 95 ALA A C 1
ATOM 769 O O . ALA A 1 95 ? 9.419 -8.463 -21.115 1.00 89.38 95 ALA A O 1
ATOM 770 N N . LEU A 1 96 ? 7.359 -8.680 -21.983 1.00 95.31 96 LEU A N 1
ATOM 771 C CA . LEU A 1 96 ? 6.627 -8.447 -20.732 1.00 95.31 96 LEU A CA 1
ATOM 772 C C . LEU A 1 96 ? 6.001 -9.751 -20.241 1.00 95.31 96 LEU A C 1
ATOM 774 O O . LEU A 1 96 ? 5.219 -10.377 -20.954 1.00 95.31 96 LEU A O 1
ATOM 778 N N . LYS A 1 97 ? 6.309 -10.143 -19.006 1.00 95.81 97 LYS A N 1
ATOM 779 C CA . LYS A 1 97 ? 5.787 -11.367 -18.396 1.00 95.81 97 LYS A CA 1
ATOM 780 C C . LYS A 1 97 ? 4.918 -11.041 -17.186 1.00 95.81 97 LYS A C 1
ATOM 782 O O . LYS A 1 97 ? 5.412 -10.428 -16.247 1.00 95.81 97 LYS A O 1
ATOM 787 N N . TYR A 1 98 ? 3.668 -11.503 -17.172 1.00 95.69 98 TYR A N 1
ATOM 788 C CA . TYR A 1 98 ? 2.864 -11.564 -15.947 1.00 95.69 98 TYR A CA 1
ATOM 789 C C . TYR A 1 98 ? 3.421 -12.656 -15.025 1.00 95.69 98 TYR A C 1
ATOM 791 O O . TYR A 1 98 ? 3.716 -13.766 -15.476 1.00 95.69 98 TYR A O 1
ATOM 799 N N . VAL A 1 99 ? 3.614 -12.337 -13.748 1.00 94.94 99 VAL A N 1
ATOM 800 C CA . VAL A 1 99 ? 4.240 -13.242 -12.768 1.00 94.94 99 VAL A CA 1
ATOM 801 C C . VAL A 1 99 ? 3.379 -13.499 -11.531 1.00 94.94 99 VAL A C 1
ATOM 803 O O . VAL A 1 99 ? 3.818 -14.220 -10.640 1.00 94.94 99 VAL A O 1
ATOM 806 N N . GLY A 1 100 ? 2.173 -12.939 -11.479 1.00 92.62 100 GLY A N 1
ATOM 807 C CA . GLY A 1 100 ? 1.224 -13.118 -10.384 1.00 92.62 100 GLY A CA 1
ATOM 808 C C . GLY A 1 100 ? 0.488 -11.825 -10.067 1.00 92.62 100 GLY A C 1
ATOM 809 O O . GLY A 1 100 ? 0.644 -10.823 -10.765 1.00 92.62 100 GLY A O 1
ATOM 810 N N . ASP A 1 101 ? -0.301 -11.843 -9.005 1.00 90.62 101 ASP A N 1
ATOM 811 C CA . ASP A 1 101 ? -1.011 -10.655 -8.548 1.00 90.62 101 ASP A CA 1
ATOM 812 C C . ASP A 1 101 ? -0.053 -9.631 -7.933 1.00 90.62 101 ASP A C 1
ATOM 814 O O . ASP A 1 101 ? 1.041 -9.962 -7.461 1.00 90.62 101 ASP A O 1
ATOM 818 N N . ALA A 1 102 ? -0.449 -8.360 -7.985 1.00 86.50 102 ALA A N 1
ATOM 819 C CA . ALA A 1 102 ? 0.297 -7.306 -7.317 1.00 86.50 102 ALA A CA 1
ATOM 820 C C . ALA A 1 102 ? 0.220 -7.482 -5.800 1.00 86.50 102 ALA A C 1
ATOM 822 O O . ALA A 1 102 ? -0.829 -7.827 -5.253 1.00 86.50 102 ALA A O 1
ATOM 823 N N . ASP A 1 103 ? 1.320 -7.178 -5.118 1.00 82.38 103 ASP A N 1
ATOM 824 C CA . ASP A 1 103 ? 1.307 -7.081 -3.662 1.00 82.38 103 ASP A CA 1
ATOM 825 C C . ASP A 1 103 ? 0.735 -5.719 -3.272 1.00 82.38 103 ASP A C 1
ATOM 827 O O . ASP A 1 103 ? 1.441 -4.709 -3.238 1.00 82.38 103 ASP A O 1
ATOM 831 N N . GLY A 1 104 ? -0.582 -5.689 -3.053 1.00 71.31 104 GLY A N 1
ATOM 832 C CA . GLY A 1 104 ? -1.305 -4.468 -2.701 1.00 71.31 104 GLY A CA 1
ATOM 833 C C . GLY A 1 104 ? -0.733 -3.794 -1.456 1.00 71.31 104 GLY A C 1
ATOM 834 O O . GLY A 1 104 ? -0.548 -2.581 -1.462 1.00 71.31 104 GLY A O 1
ATOM 835 N N . GLN A 1 105 ? -0.337 -4.575 -0.448 1.00 64.88 105 GLN A N 1
ATOM 836 C CA . GLN A 1 105 ? 0.196 -4.051 0.808 1.00 64.88 105 GLN A CA 1
ATOM 837 C C . GLN A 1 105 ? 1.557 -3.371 0.598 1.00 64.88 105 GLN A C 1
ATOM 839 O O . GLN A 1 105 ? 1.816 -2.287 1.115 1.00 64.88 105 GLN A O 1
ATOM 844 N N . GLU A 1 106 ? 2.438 -3.964 -0.203 1.00 70.94 106 GLU A N 1
ATOM 845 C CA . GLU A 1 106 ? 3.714 -3.354 -0.587 1.00 70.94 106 GLU A CA 1
ATOM 846 C C . GLU A 1 106 ? 3.526 -2.118 -1.494 1.00 70.94 106 GLU A C 1
ATOM 848 O O . GLU A 1 106 ? 4.255 -1.128 -1.361 1.00 70.94 106 GLU A O 1
ATOM 853 N N . CYS A 1 107 ? 2.541 -2.138 -2.399 1.00 68.81 107 CYS A N 1
ATOM 854 C CA . CYS A 1 107 ? 2.182 -0.974 -3.217 1.00 68.81 107 CYS A CA 1
ATOM 855 C C . CYS A 1 107 ? 1.728 0.204 -2.363 1.00 68.81 107 CYS A C 1
ATOM 857 O O . CYS A 1 107 ? 2.159 1.337 -2.573 1.00 68.81 107 CYS A O 1
ATOM 859 N N . GLU A 1 108 ? 0.903 -0.096 -1.376 1.00 65.62 108 GLU A N 1
ATOM 860 C CA . GLU A 1 108 ? 0.375 0.848 -0.409 1.00 65.62 108 GLU A CA 1
ATOM 861 C C . GLU A 1 108 ? 1.485 1.393 0.503 1.00 65.62 108 GLU A C 1
ATOM 863 O O . GLU A 1 108 ? 1.571 2.602 0.709 1.00 65.62 108 GLU A O 1
ATOM 868 N N . ARG A 1 109 ? 2.433 0.549 0.938 1.00 63.75 109 ARG A N 1
ATOM 869 C CA . ARG A 1 109 ? 3.642 0.973 1.673 1.00 63.75 109 ARG A CA 1
ATOM 870 C C . ARG A 1 109 ? 4.506 1.955 0.902 1.00 63.75 109 ARG A C 1
ATOM 872 O O . ARG A 1 109 ? 5.006 2.919 1.479 1.00 63.75 109 ARG A O 1
ATOM 879 N N . ALA A 1 110 ? 4.681 1.720 -0.395 1.00 60.75 110 ALA A N 1
ATOM 880 C CA . ALA A 1 110 ? 5.500 2.567 -1.255 1.00 60.75 110 ALA A CA 1
ATOM 881 C C . ALA A 1 110 ? 4.905 3.972 -1.476 1.00 60.75 110 ALA A C 1
ATOM 883 O O . ALA A 1 110 ? 5.618 4.855 -1.953 1.00 60.75 110 ALA A O 1
ATOM 884 N N . LEU A 1 111 ? 3.626 4.186 -1.136 1.00 59.12 111 LEU A N 1
ATOM 885 C CA . LEU A 1 111 ? 3.013 5.514 -1.087 1.00 59.12 111 LEU A CA 1
ATOM 886 C C . LEU A 1 111 ? 3.306 6.269 0.217 1.00 59.12 111 LEU A C 1
ATOM 888 O O . LEU A 1 111 ? 3.137 7.491 0.229 1.00 59.12 111 LEU A O 1
ATOM 892 N N . SER A 1 112 ? 3.737 5.582 1.284 1.00 58.88 112 SER A N 1
ATOM 893 C CA . SER A 1 112 ? 4.194 6.264 2.495 1.00 58.88 112 SER A CA 1
ATOM 894 C C . SER A 1 112 ? 5.561 6.896 2.218 1.00 58.88 112 SER A C 1
ATOM 896 O O . SER A 1 112 ? 6.506 6.232 1.781 1.00 58.88 112 SER A O 1
ATOM 898 N N . VAL A 1 113 ? 5.658 8.215 2.357 1.00 59.75 113 VAL A N 1
ATOM 899 C CA . VAL A 1 113 ? 6.909 8.952 2.121 1.00 59.75 113 VAL A CA 1
ATOM 900 C C . VAL A 1 113 ? 7.758 8.948 3.391 1.00 59.75 113 VAL A C 1
ATOM 902 O O . VAL A 1 113 ? 7.242 8.771 4.485 1.00 59.75 113 VAL A O 1
ATOM 905 N N . ALA A 1 114 ? 9.062 9.220 3.275 1.00 57.03 114 ALA A N 1
ATOM 906 C CA . ALA A 1 114 ? 10.010 9.227 4.403 1.00 57.03 114 ALA A CA 1
ATOM 907 C C . ALA A 1 114 ? 9.650 10.171 5.577 1.00 57.03 114 ALA A C 1
ATOM 909 O O . ALA A 1 114 ? 10.300 10.117 6.615 1.00 57.03 114 ALA A O 1
ATOM 910 N N 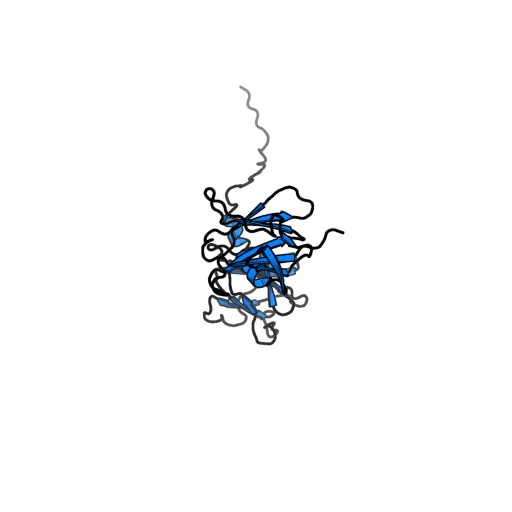. ASN A 1 115 ? 8.643 11.034 5.404 1.00 67.12 115 ASN A N 1
ATOM 911 C CA . ASN A 1 115 ? 8.158 11.977 6.410 1.00 67.12 115 ASN A CA 1
ATOM 912 C C . ASN A 1 115 ? 6.779 11.611 6.977 1.00 67.12 115 ASN A C 1
ATOM 914 O O . ASN A 1 115 ? 6.242 12.408 7.742 1.00 67.12 115 ASN A O 1
ATOM 918 N N . ASP A 1 116 ? 6.187 10.482 6.581 1.00 81.31 116 ASP A N 1
ATOM 919 C CA . ASP A 1 116 ? 4.958 10.014 7.216 1.00 81.31 116 ASP A CA 1
ATOM 920 C C . ASP A 1 116 ? 5.296 9.505 8.616 1.00 81.31 116 ASP A C 1
ATOM 922 O O . ASP A 1 116 ? 6.288 8.800 8.816 1.00 81.31 116 ASP A O 1
ATOM 926 N N . ARG A 1 117 ? 4.512 9.932 9.603 1.00 89.19 117 ARG A N 1
ATOM 927 C CA . ARG A 1 117 ? 4.797 9.703 11.025 1.00 89.19 117 ARG A CA 1
ATOM 928 C C . ARG A 1 117 ? 3.615 9.111 11.768 1.00 89.19 117 ARG A C 1
ATOM 930 O O . ARG A 1 117 ? 3.804 8.549 12.847 1.00 89.19 117 ARG A O 1
ATOM 937 N N . TYR A 1 118 ? 2.411 9.240 11.218 1.00 93.19 118 TYR A N 1
ATOM 938 C CA . TYR A 1 118 ? 1.192 8.853 11.908 1.00 93.19 118 TYR A CA 1
ATOM 939 C C . TYR A 1 118 ? 0.612 7.553 11.363 1.00 93.19 118 TYR A C 1
ATOM 941 O O . TYR A 1 118 ? 0.576 7.310 10.158 1.00 93.19 118 TYR A O 1
ATOM 949 N N . ILE A 1 119 ? 0.114 6.732 12.284 1.00 95.06 119 ILE A N 1
ATOM 950 C CA . ILE A 1 119 ? -0.779 5.616 11.996 1.00 95.06 119 ILE A CA 1
ATOM 951 C C . ILE A 1 119 ? -2.183 6.029 12.437 1.00 95.06 119 ILE A C 1
ATOM 953 O O . ILE A 1 119 ? -2.399 6.391 13.596 1.00 95.06 119 ILE A O 1
ATOM 957 N N . GLU A 1 120 ? -3.124 5.963 11.502 1.00 96.38 120 GLU A N 1
ATOM 958 C CA . GLU A 1 120 ? -4.557 6.135 11.714 1.00 96.38 120 GLU A CA 1
ATOM 959 C C . GLU A 1 120 ? -5.257 4.795 11.493 1.00 96.38 120 GLU A C 1
ATOM 961 O O . GLU A 1 120 ? -5.020 4.124 10.487 1.00 96.38 120 GLU A O 1
ATOM 966 N N . VAL A 1 121 ? -6.129 4.404 12.416 1.00 97.81 121 VAL A N 1
ATOM 967 C CA . VAL A 1 121 ? -6.862 3.137 12.361 1.00 97.81 121 VAL A CA 1
ATOM 968 C C . VAL A 1 121 ? -8.355 3.418 12.431 1.00 97.81 121 VAL A C 1
ATOM 970 O O . VAL A 1 121 ? -8.821 4.107 13.336 1.00 97.81 121 VAL A O 1
ATOM 973 N N . LEU A 1 122 ? -9.091 2.864 11.472 1.00 97.38 122 LEU A N 1
ATOM 974 C CA . LEU A 1 122 ? -10.546 2.816 11.430 1.00 97.38 122 LEU A CA 1
ATOM 975 C C . LEU A 1 122 ? -11.010 1.387 11.709 1.00 97.38 122 LEU A C 1
ATOM 977 O O . LEU A 1 122 ? -10.499 0.439 11.110 1.00 97.38 122 LEU A O 1
ATOM 981 N N . PHE A 1 123 ? -12.006 1.233 12.571 1.00 97.19 123 PHE A N 1
ATOM 982 C CA . PHE A 1 123 ? -12.576 -0.066 12.911 1.00 97.19 123 PHE A CA 1
ATOM 983 C C . PHE A 1 123 ? -14.101 -0.000 12.955 1.00 97.19 123 PHE A C 1
ATOM 985 O O . PHE A 1 123 ? -14.680 0.936 13.505 1.00 97.19 123 PHE A O 1
ATOM 992 N N . SER A 1 124 ? -14.762 -0.990 12.359 1.00 94.19 124 SER A N 1
ATOM 993 C CA . SER A 1 124 ? -16.220 -1.116 12.375 1.00 94.19 124 SER A CA 1
ATOM 994 C C . SER A 1 124 ? -16.610 -2.306 13.244 1.00 94.19 124 SER A C 1
ATOM 996 O O . SER A 1 124 ? -16.226 -3.432 12.947 1.00 94.19 124 SER A O 1
ATOM 998 N N . ALA A 1 125 ? -17.393 -2.056 14.291 1.00 91.00 125 ALA A N 1
ATOM 999 C CA . ALA A 1 125 ? -17.965 -3.093 15.143 1.00 91.00 125 ALA A CA 1
ATOM 1000 C C . ALA A 1 125 ? -19.413 -2.729 15.480 1.00 91.00 125 ALA A C 1
AT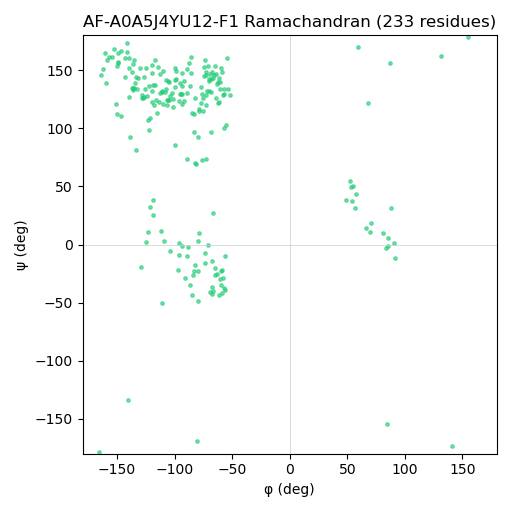OM 1002 O O . ALA A 1 125 ? -19.678 -2.005 16.440 1.00 91.00 125 ALA A O 1
ATOM 1003 N N . ASP A 1 126 ? -20.352 -3.228 14.674 1.00 85.94 126 ASP A N 1
ATOM 1004 C CA . ASP A 1 126 ? -21.764 -2.816 14.694 1.00 85.94 126 ASP A CA 1
ATOM 1005 C C . ASP A 1 126 ? -22.448 -3.015 16.056 1.00 85.94 126 ASP A C 1
ATOM 1007 O O . ASP A 1 126 ? -23.362 -2.276 16.421 1.00 85.94 126 ASP A O 1
ATOM 1011 N N . LEU A 1 127 ? -21.990 -4.000 16.831 1.00 89.88 127 LEU A N 1
ATOM 1012 C CA . LEU A 1 127 ? -22.552 -4.332 18.141 1.00 89.88 127 LEU A CA 1
ATOM 1013 C C . LEU A 1 127 ? -21.905 -3.558 19.297 1.00 89.88 127 LEU A C 1
ATOM 1015 O O . LEU A 1 127 ? -22.395 -3.621 20.425 1.00 89.88 127 LEU A O 1
ATOM 1019 N N . TRP A 1 128 ? -20.803 -2.845 19.056 1.00 94.44 128 TRP A N 1
ATOM 1020 C CA . TRP A 1 128 ? -20.047 -2.179 20.111 1.00 94.44 128 TRP A CA 1
ATOM 1021 C C . TRP A 1 128 ? -20.484 -0.718 20.266 1.00 94.44 128 TRP A C 1
ATOM 1023 O O . TRP A 1 128 ? -20.555 0.066 19.315 1.00 94.44 128 TRP A O 1
ATOM 1033 N N . GLN A 1 129 ? -20.786 -0.333 21.507 1.00 92.88 129 GLN A N 1
ATOM 1034 C CA . GLN A 1 129 ? -21.126 1.052 21.852 1.00 92.88 129 GLN A CA 1
ATOM 1035 C C . GLN A 1 129 ? -19.876 1.882 22.155 1.00 92.88 129 GLN A C 1
ATOM 1037 O O . GLN A 1 129 ? -19.805 3.049 21.776 1.00 92.88 129 GLN A O 1
ATOM 1042 N N . SER A 1 130 ? -18.877 1.245 22.757 1.00 95.12 130 SER A N 1
ATOM 1043 C CA . SER A 1 130 ? -17.533 1.755 23.012 1.00 95.12 130 SER A CA 1
ATOM 1044 C C . SER A 1 130 ? -16.504 0.806 22.412 1.00 95.12 130 SER A C 1
ATOM 1046 O O . SER A 1 130 ? -16.744 -0.396 22.315 1.00 95.12 130 SER A O 1
ATOM 1048 N N . CYS A 1 131 ? -15.350 1.345 22.043 1.00 97.62 131 CYS A N 1
ATOM 1049 C CA . CYS A 1 131 ? -14.200 0.563 21.625 1.00 97.62 131 CYS A CA 1
ATOM 1050 C C . CYS A 1 131 ? -12.963 1.140 22.303 1.00 97.62 131 CYS A C 1
ATOM 1052 O O . CYS A 1 131 ? -12.769 2.355 22.305 1.00 97.62 131 CYS A O 1
ATOM 1054 N N . CYS A 1 132 ? -12.128 0.272 22.849 1.00 98.06 132 CYS A N 1
ATOM 1055 C CA . CYS A 1 132 ? -10.784 0.590 23.290 1.00 98.06 132 CYS A CA 1
ATOM 1056 C C . CYS A 1 132 ? -9.787 -0.222 22.464 1.00 98.06 132 CYS A C 1
ATOM 1058 O O . CYS A 1 132 ? -10.136 -1.248 21.877 1.00 98.06 132 CYS A O 1
ATOM 1060 N N . MET A 1 133 ? -8.545 0.244 22.413 1.00 98.31 133 MET A N 1
ATOM 1061 C CA . MET A 1 133 ? -7.456 -0.457 21.750 1.00 98.31 133 MET A CA 1
ATOM 1062 C C . MET A 1 133 ? -6.277 -0.604 22.699 1.00 98.31 133 MET A C 1
ATOM 1064 O O . MET A 1 133 ? -5.776 0.381 23.247 1.00 98.31 133 MET A O 1
ATOM 1068 N N . VAL A 1 134 ? -5.827 -1.844 22.861 1.00 98.06 134 VAL A N 1
ATOM 1069 C CA . VAL A 1 134 ? -4.560 -2.188 23.507 1.00 98.06 134 VAL A CA 1
ATOM 1070 C C . VAL A 1 134 ? -3.522 -2.337 22.410 1.00 98.06 134 VAL A C 1
ATOM 1072 O O . VAL A 1 134 ? -3.772 -3.013 21.415 1.00 98.06 134 VAL A O 1
ATOM 1075 N N . TYR A 1 135 ? -2.380 -1.669 22.552 1.00 98.25 135 TYR A N 1
ATOM 1076 C CA . TYR A 1 135 ? -1.381 -1.619 21.493 1.00 98.25 135 TYR A CA 1
ATOM 1077 C C . TYR A 1 135 ? 0.050 -1.509 22.016 1.00 98.25 135 TYR A C 1
ATOM 1079 O O . TYR A 1 135 ? 0.296 -0.985 23.104 1.00 98.25 135 TYR A O 1
ATOM 1087 N N . SER A 1 136 ? 0.983 -1.950 21.179 1.00 98.25 136 SER A N 1
ATOM 1088 C CA . SER A 1 136 ? 2.417 -1.701 21.245 1.00 98.25 136 SER A CA 1
ATOM 1089 C C . SER A 1 136 ? 2.829 -0.829 20.058 1.00 98.25 136 SER A C 1
ATOM 1091 O O . SER A 1 136 ? 2.486 -1.109 18.908 1.00 98.25 136 SER A O 1
ATOM 1093 N N . LYS A 1 137 ? 3.574 0.248 20.329 1.00 97.62 137 LYS A N 1
ATOM 1094 C CA . LYS A 1 137 ? 4.153 1.118 19.292 1.00 97.62 137 LYS A CA 1
ATOM 1095 C C . LYS A 1 137 ? 5.608 0.758 19.074 1.00 97.62 137 LYS A C 1
ATOM 1097 O O . LYS A 1 137 ? 6.352 0.661 20.047 1.00 97.62 137 LYS A O 1
ATOM 1102 N N . ASN A 1 138 ? 6.032 0.661 17.816 1.00 95.44 138 ASN A N 1
ATOM 1103 C CA . ASN A 1 138 ? 7.437 0.469 17.444 1.00 95.44 138 ASN A CA 1
ATOM 1104 C C . ASN A 1 138 ? 8.085 -0.750 18.131 1.00 95.44 138 ASN A C 1
ATOM 1106 O O . ASN A 1 138 ? 9.238 -0.672 18.550 1.00 95.44 138 ASN A O 1
ATOM 1110 N N . ALA A 1 139 ? 7.329 -1.845 18.286 1.00 93.75 139 ALA A N 1
ATOM 1111 C CA . ALA A 1 139 ? 7.731 -3.040 19.039 1.00 93.75 139 ALA A CA 1
ATOM 1112 C C . ALA A 1 139 ? 8.123 -2.768 20.513 1.00 93.75 139 ALA A C 1
ATOM 1114 O O . ALA A 1 139 ? 8.983 -3.440 21.079 1.00 93.75 139 ALA A O 1
ATOM 1115 N N . GLY A 1 140 ? 7.508 -1.759 21.136 1.00 96.31 140 GLY A N 1
ATOM 1116 C CA . GLY A 1 140 ? 7.629 -1.471 22.564 1.00 96.31 140 GLY A CA 1
ATOM 1117 C C . GLY A 1 140 ? 6.732 -2.354 23.447 1.00 96.31 140 GLY A C 1
ATOM 1118 O O . GLY A 1 140 ? 6.141 -3.329 22.977 1.00 96.31 140 GLY A O 1
ATOM 1119 N N . PRO A 1 141 ? 6.591 -2.022 24.740 1.00 97.56 141 PRO A N 1
ATOM 1120 C CA . PRO A 1 141 ? 5.628 -2.695 25.605 1.00 97.56 141 PRO A CA 1
ATOM 1121 C C . PRO A 1 141 ? 4.186 -2.377 25.183 1.00 97.56 141 PRO A C 1
ATOM 1123 O O . PRO A 1 141 ? 3.894 -1.278 24.701 1.00 97.56 141 PRO A O 1
ATOM 1126 N N . PHE A 1 142 ? 3.286 -3.335 25.404 1.00 97.81 142 PHE A N 1
ATOM 1127 C CA . PHE A 1 142 ? 1.848 -3.092 25.331 1.00 97.81 142 PHE A CA 1
ATOM 1128 C C . PHE A 1 142 ? 1.390 -2.208 26.491 1.00 97.81 142 PHE A C 1
ATOM 1130 O O . PHE A 1 142 ? 1.925 -2.296 27.596 1.00 97.81 142 PHE A O 1
ATOM 1137 N N . ILE A 1 143 ? 0.388 -1.367 26.237 1.00 97.38 143 ILE A N 1
ATOM 1138 C CA . ILE A 1 143 ? -0.334 -0.672 27.308 1.00 97.38 143 ILE A CA 1
ATOM 1139 C C . ILE A 1 143 ? -1.285 -1.628 28.037 1.00 97.38 143 ILE A C 1
ATOM 1141 O O . ILE A 1 143 ? -1.787 -2.582 27.444 1.00 97.38 143 ILE A O 1
ATOM 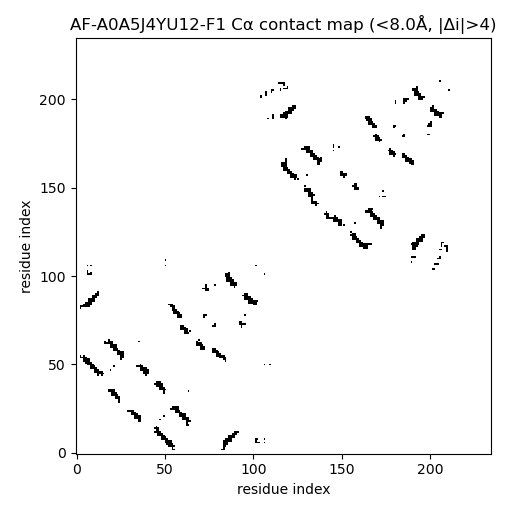1145 N N . ASP A 1 144 ? -1.570 -1.341 29.305 1.00 96.44 144 ASP A N 1
ATOM 1146 C CA . ASP A 1 144 ? -2.491 -2.149 30.104 1.00 96.44 144 ASP A CA 1
ATOM 1147 C C . ASP A 1 144 ? -3.934 -2.072 29.577 1.00 96.44 144 ASP A C 1
ATOM 1149 O O . ASP A 1 144 ? -4.396 -1.035 29.086 1.00 96.44 144 ASP A O 1
ATOM 1153 N N . ALA A 1 145 ? -4.670 -3.179 29.705 1.00 95.19 145 ALA A N 1
ATOM 1154 C CA . ALA A 1 145 ? -6.092 -3.241 29.376 1.00 95.19 145 ALA A CA 1
ATOM 1155 C C . ALA A 1 145 ? -6.929 -2.327 30.306 1.00 95.19 145 ALA A C 1
ATOM 1157 O O . ALA A 1 145 ? -6.584 -2.172 31.479 1.00 95.19 145 ALA A O 1
ATOM 1158 N N . PRO A 1 146 ? -8.036 -1.726 29.818 1.00 95.69 146 PRO A N 1
ATOM 1159 C CA . PRO A 1 146 ? -8.660 -1.930 28.503 1.00 95.69 146 PRO A CA 1
ATOM 1160 C C . PRO A 1 146 ? -7.972 -1.171 27.356 1.00 95.69 146 PRO A C 1
ATOM 1162 O O . PRO A 1 146 ? -8.421 -1.245 26.215 1.00 95.69 146 PRO A O 1
ATOM 1165 N N . GLY A 1 147 ? -6.876 -0.463 27.621 1.00 97.00 147 GLY A N 1
ATOM 1166 C CA . GLY A 1 147 ? -6.163 0.329 26.629 1.00 97.00 147 GLY A CA 1
ATOM 1167 C C . GLY A 1 147 ? -6.755 1.724 26.454 1.00 97.00 147 GLY A C 1
ATOM 1168 O O . GLY A 1 147 ? -7.350 2.294 27.367 1.00 97.00 147 GLY A O 1
ATOM 1169 N N . THR A 1 148 ? -6.559 2.305 25.273 1.00 97.88 148 THR A N 1
ATOM 1170 C CA . THR A 1 148 ? -6.997 3.675 24.970 1.00 97.88 148 THR A CA 1
ATOM 1171 C C . THR A 1 148 ? -8.386 3.666 24.328 1.00 97.88 148 THR A C 1
ATOM 1173 O O . THR A 1 148 ? -8.565 2.940 23.350 1.00 97.88 148 THR A O 1
ATOM 1176 N N . PRO A 1 149 ? -9.359 4.464 24.811 1.00 97.81 149 PRO A N 1
ATOM 1177 C CA . PRO A 1 149 ? -10.658 4.618 24.156 1.00 97.81 149 PRO A CA 1
ATOM 1178 C C . PRO A 1 149 ? -10.533 5.222 22.752 1.00 97.81 149 PRO A C 1
ATOM 1180 O O . PRO A 1 149 ? -9.753 6.152 22.542 1.00 97.81 149 PRO A O 1
ATOM 1183 N N . LEU A 1 150 ? -11.320 4.718 21.804 1.00 97.88 150 LEU A N 1
ATOM 1184 C CA . LEU A 1 150 ? -11.381 5.213 20.428 1.00 97.88 150 LEU A CA 1
ATOM 1185 C C . LEU A 1 150 ? -12.502 6.241 20.260 1.00 97.88 150 LEU A C 1
ATOM 1187 O O . LEU A 1 150 ? -13.567 6.135 20.871 1.00 97.88 150 LEU A O 1
ATOM 1191 N N . GLU A 1 151 ? -12.281 7.213 19.376 1.00 96.81 151 GLU A N 1
ATOM 1192 C CA . GLU A 1 151 ? -13.306 8.182 18.990 1.00 96.81 151 GLU A CA 1
ATOM 1193 C C . GLU A 1 151 ? -14.315 7.516 18.049 1.00 96.81 151 GLU A C 1
ATOM 1195 O O . GLU A 1 151 ? -13.932 6.956 17.026 1.00 96.81 151 GLU A O 1
ATOM 1200 N N . LYS A 1 152 ? -15.613 7.580 18.359 1.00 95.94 152 LYS A N 1
ATOM 1201 C CA . LYS A 1 152 ? -16.655 7.110 17.440 1.00 95.94 152 LYS A CA 1
ATOM 1202 C C . LYS A 1 152 ? -17.011 8.224 16.457 1.00 95.94 152 LYS A C 1
ATOM 1204 O O . LYS A 1 152 ? -17.567 9.248 16.851 1.00 95.94 152 LYS A O 1
ATOM 1209 N N . LEU A 1 153 ? -16.700 8.018 15.183 1.00 93.88 153 LEU A N 1
ATOM 1210 C CA . LEU A 1 153 ? -16.982 8.959 14.106 1.00 93.88 153 LEU A CA 1
ATOM 1211 C C . LEU A 1 153 ? -18.482 8.982 13.758 1.00 93.88 153 LEU A C 1
ATOM 1213 O O . LEU A 1 153 ? -19.186 7.991 13.972 1.00 93.88 153 LEU A O 1
ATOM 1217 N N . PRO A 1 154 ? -18.984 10.061 13.123 1.00 93.12 154 PRO A N 1
ATOM 1218 C CA . PRO A 1 154 ? -20.366 10.127 12.638 1.00 93.12 154 PRO A CA 1
ATOM 1219 C C . PRO A 1 154 ? -20.742 9.031 11.629 1.00 93.12 154 PRO A C 1
ATOM 1221 O O . PRO A 1 154 ? -21.919 8.727 11.467 1.00 93.12 154 PRO A O 1
ATOM 1224 N N . THR A 1 155 ? -19.755 8.429 10.956 1.00 90.25 155 THR A N 1
ATOM 1225 C CA . THR A 1 155 ? -19.938 7.277 10.055 1.00 90.25 155 THR A CA 1
ATOM 1226 C C . THR A 1 155 ? -20.200 5.964 10.800 1.00 90.25 155 THR A C 1
ATOM 1228 O O . THR A 1 155 ? -20.511 4.961 10.165 1.00 90.25 155 THR A O 1
ATOM 1231 N N . GLY A 1 156 ? -20.083 5.956 12.133 1.00 92.38 156 GLY A N 1
ATOM 1232 C CA . GLY A 1 156 ? -20.225 4.782 12.995 1.00 92.38 156 GLY A CA 1
ATOM 1233 C C . GLY A 1 156 ? -18.912 4.044 13.273 1.00 92.38 156 GLY A C 1
ATOM 1234 O O . GLY A 1 156 ? -18.872 3.208 14.173 1.00 92.38 156 GLY A O 1
ATOM 1235 N N . GLU A 1 157 ? -17.843 4.369 12.545 1.00 95.69 157 GLU A N 1
ATOM 1236 C CA . GLU A 1 157 ? -16.509 3.785 12.714 1.00 95.69 157 GLU A CA 1
ATOM 1237 C C . GLU A 1 157 ? -15.812 4.319 13.970 1.00 95.69 157 GLU A C 1
ATOM 1239 O O . GLU A 1 157 ? -15.940 5.491 14.318 1.00 95.69 157 GLU A O 1
ATOM 1244 N N . PHE A 1 158 ? -15.028 3.470 14.626 1.00 97.75 158 PHE A N 1
ATOM 1245 C CA . PHE A 1 158 ? -14.106 3.857 15.685 1.00 97.75 158 PHE A CA 1
ATOM 1246 C C . PHE A 1 158 ? -12.765 4.283 15.084 1.00 97.75 158 PHE A C 1
ATOM 1248 O O . PHE A 1 158 ? -12.254 3.625 14.179 1.00 97.75 158 PHE A O 1
ATOM 1255 N N . PHE A 1 159 ? -12.199 5.373 15.593 1.00 97.50 159 PHE A N 1
ATOM 1256 C CA . PHE A 1 159 ? -10.986 6.003 15.094 1.00 97.50 159 PHE A CA 1
ATOM 1257 C C . PHE A 1 159 ? -9.908 6.091 16.172 1.00 97.50 159 PHE A C 1
ATOM 1259 O O . PHE A 1 159 ? -10.165 6.480 17.315 1.00 97.50 159 PHE A O 1
ATOM 1266 N N . PHE A 1 160 ? -8.683 5.765 15.771 1.00 98.00 160 PHE A N 1
ATOM 1267 C CA . PHE A 1 160 ? -7.469 5.940 16.554 1.00 98.00 160 PHE A CA 1
ATOM 1268 C C . PHE A 1 160 ? -6.388 6.616 15.710 1.00 98.00 160 PHE A C 1
ATOM 1270 O O . PHE A 1 160 ? -6.237 6.297 14.533 1.00 98.00 160 PHE A O 1
ATOM 1277 N N . GLN A 1 161 ? -5.586 7.484 16.329 1.00 96.81 161 GLN A N 1
ATOM 1278 C CA . GLN A 1 161 ? -4.421 8.109 15.704 1.00 96.81 161 GLN A CA 1
ATOM 1279 C C . GLN A 1 161 ? -3.242 8.125 16.676 1.00 96.81 161 GLN A C 1
ATOM 1281 O O . GLN A 1 161 ? -3.378 8.528 17.832 1.00 96.81 161 GLN A O 1
ATOM 1286 N N . THR A 1 162 ? -2.052 7.763 16.201 1.00 95.94 162 THR A N 1
ATOM 1287 C CA . THR A 1 162 ? -0.819 7.919 16.981 1.00 95.94 162 THR A CA 1
ATOM 1288 C C . THR A 1 162 ? 0.393 8.151 16.091 1.00 95.94 162 THR A C 1
ATOM 1290 O O . THR A 1 162 ? 0.414 7.726 14.941 1.00 95.94 162 THR A O 1
ATOM 1293 N N . GLU A 1 163 ? 1.416 8.815 16.626 1.00 94.88 163 GLU A N 1
ATOM 1294 C CA . GLU A 1 163 ? 2.734 8.873 15.988 1.00 94.88 163 GLU A CA 1
ATOM 1295 C C . GLU A 1 163 ? 3.477 7.557 16.269 1.00 94.88 163 GLU A C 1
ATOM 1297 O O . GLU A 1 163 ? 3.751 7.226 17.432 1.00 94.88 163 GLU A O 1
ATOM 1302 N N . ALA A 1 164 ? 3.741 6.783 15.217 1.00 94.75 164 ALA A N 1
ATOM 1303 C CA . ALA A 1 164 ? 4.409 5.487 15.272 1.00 94.75 164 ALA A CA 1
ATOM 1304 C C . ALA A 1 164 ? 4.890 5.059 13.878 1.00 94.75 164 ALA A C 1
ATOM 1306 O O . ALA A 1 164 ? 4.220 5.300 12.880 1.00 94.75 164 ALA A O 1
ATOM 1307 N N . ALA A 1 165 ? 6.030 4.371 13.826 1.00 90.44 165 ALA A N 1
ATOM 1308 C CA . ALA A 1 165 ? 6.530 3.700 12.631 1.00 90.44 165 ALA A CA 1
ATOM 1309 C C . ALA A 1 165 ? 5.921 2.300 12.460 1.00 90.44 165 ALA A C 1
ATOM 1311 O O . ALA A 1 165 ? 5.823 1.815 11.341 1.00 90.44 165 ALA A O 1
ATOM 1312 N N . SER A 1 166 ? 5.501 1.651 13.547 1.00 92.81 166 SER A N 1
ATOM 1313 C CA . SER A 1 166 ? 4.728 0.408 13.506 1.00 92.81 166 SER A CA 1
ATOM 1314 C C . SER A 1 166 ? 3.780 0.301 14.698 1.00 92.81 166 SER A C 1
ATOM 1316 O O . S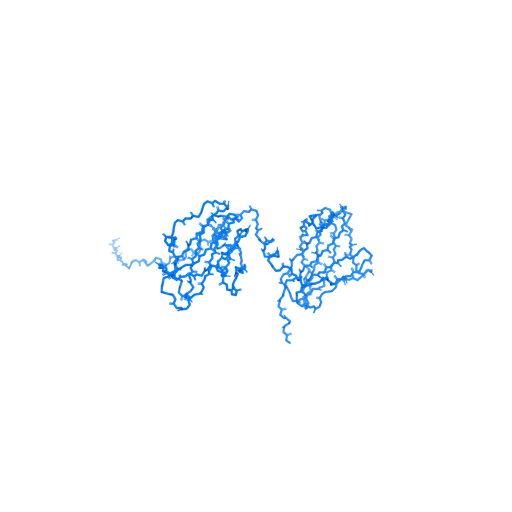ER A 1 166 ? 3.994 0.929 15.742 1.00 92.81 166 SER A O 1
ATOM 1318 N N . LEU A 1 167 ? 2.730 -0.499 14.539 1.00 97.25 167 LEU A N 1
ATOM 1319 C CA . LEU A 1 167 ? 1.704 -0.722 15.547 1.00 97.25 167 LEU A CA 1
ATOM 1320 C C . LEU A 1 167 ? 1.312 -2.201 15.572 1.00 97.25 167 LEU A C 1
ATOM 1322 O O . LEU A 1 167 ? 0.940 -2.756 14.541 1.00 97.25 167 LEU A O 1
ATOM 1326 N N . GLU A 1 168 ? 1.359 -2.814 16.748 1.00 98.00 168 GLU A N 1
ATOM 1327 C CA . GLU A 1 168 ? 0.709 -4.095 17.031 1.00 98.00 168 GLU A CA 1
ATOM 1328 C C . GLU A 1 168 ? -0.444 -3.838 18.000 1.00 98.00 168 GLU A C 1
ATOM 1330 O O . GLU A 1 168 ? -0.252 -3.108 18.972 1.00 98.00 168 GLU A O 1
ATOM 1335 N N . PHE A 1 169 ? -1.647 -4.349 17.736 1.00 98.44 169 PHE A N 1
ATOM 1336 C CA . PHE A 1 169 ? -2.828 -3.953 18.506 1.00 98.44 169 PHE A CA 1
ATOM 1337 C C . PHE A 1 169 ? -3.973 -4.969 18.493 1.00 98.44 169 PHE A C 1
ATOM 1339 O O . PHE A 1 169 ? -4.072 -5.810 17.605 1.00 98.44 169 PHE A O 1
ATOM 1346 N N . ALA A 1 170 ? -4.872 -4.842 19.466 1.00 98.12 170 ALA A N 1
ATOM 1347 C CA . ALA A 1 170 ? -6.151 -5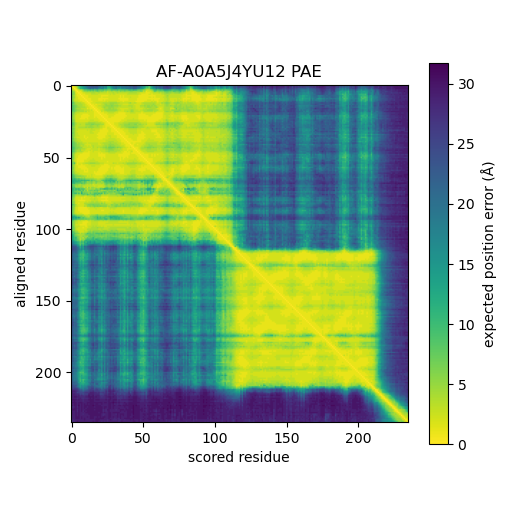.540 19.542 1.00 98.12 170 ALA A CA 1
ATOM 1348 C C . ALA A 1 170 ? -7.239 -4.582 20.040 1.00 98.12 170 ALA A C 1
ATOM 1350 O O . ALA A 1 170 ? -6.958 -3.644 20.797 1.00 98.12 170 ALA A O 1
ATOM 1351 N N . PHE A 1 171 ? -8.482 -4.829 19.640 1.00 98.25 171 PHE A N 1
ATOM 1352 C CA . PHE A 1 171 ? -9.635 -4.056 20.086 1.00 98.25 171 PHE A CA 1
ATOM 1353 C C . PHE A 1 171 ? -10.388 -4.781 21.201 1.00 98.25 171 PHE A C 1
ATOM 1355 O O . PHE A 1 171 ? -10.411 -6.008 21.263 1.00 98.25 171 PHE A O 1
ATOM 1362 N N . ASN A 1 172 ? -11.053 -4.021 22.065 1.00 97.38 172 ASN A N 1
ATOM 1363 C CA . ASN A 1 172 ? -12.052 -4.539 22.995 1.00 97.38 172 ASN A CA 1
ATOM 1364 C C . ASN A 1 172 ? -13.203 -3.545 23.151 1.00 97.38 172 ASN A C 1
ATOM 1366 O O . ASN A 1 172 ? -13.057 -2.358 22.863 1.00 97.38 172 ASN A O 1
ATOM 1370 N N . ASN A 1 173 ? -14.351 -4.006 23.635 1.00 96.12 173 ASN A N 1
ATOM 1371 C CA . ASN A 1 173 ? -15.528 -3.151 23.814 1.00 96.12 173 ASN A CA 1
ATOM 1372 C C . ASN A 1 173 ? -15.480 -2.256 25.075 1.00 96.12 173 ASN A C 1
ATOM 1374 O O . ASN A 1 173 ? -16.492 -1.656 25.438 1.00 96.12 173 ASN A O 1
ATOM 1378 N N . GLY A 1 174 ? -14.333 -2.171 25.760 1.00 92.81 174 GLY A N 1
ATOM 1379 C CA . GLY A 1 174 ? -14.175 -1.563 27.085 1.00 92.81 174 GLY A CA 1
ATOM 1380 C C . GLY A 1 174 ? -14.362 -2.542 28.254 1.00 92.81 174 GLY A C 1
ATOM 1381 O O . GLY A 1 174 ? -14.273 -2.123 29.406 1.00 92.81 174 GLY A O 1
ATOM 1382 N N . GLY A 1 175 ? -14.620 -3.824 27.970 1.00 88.44 175 GLY A N 1
ATOM 1383 C CA . GLY A 1 175 ? -14.811 -4.896 28.948 1.00 88.44 175 GLY A CA 1
ATOM 1384 C C . GLY A 1 175 ? -14.164 -6.212 28.502 1.00 88.44 175 GLY A C 1
ATOM 1385 O O . GLY A 1 175 ? -13.015 -6.232 28.071 1.00 88.44 175 GLY A O 1
ATOM 1386 N N . GLU A 1 176 ? -14.892 -7.325 28.620 1.00 90.06 176 GLU A N 1
ATOM 1387 C CA . GLU A 1 176 ? -14.357 -8.682 28.395 1.00 90.06 176 GLU A CA 1
ATOM 1388 C C . GLU A 1 176 ? -14.448 -9.177 26.939 1.00 90.06 176 GLU A C 1
ATOM 1390 O O . GLU A 1 176 ? -13.996 -10.281 26.642 1.00 90.06 176 GLU A O 1
ATOM 1395 N N . VAL A 1 177 ? -15.026 -8.399 26.014 1.00 95.50 177 VAL A N 1
ATOM 1396 C CA . VAL A 1 177 ? -15.163 -8.808 24.604 1.00 95.50 177 VAL A CA 1
ATOM 1397 C C . VAL A 1 177 ? -14.022 -8.226 23.785 1.00 95.50 177 VAL A C 1
ATOM 1399 O O . VAL A 1 177 ? -13.857 -7.006 23.741 1.00 95.50 177 VAL A O 1
ATOM 1402 N N . TRP A 1 178 ? -13.284 -9.103 23.105 1.00 95.88 178 TRP A N 1
ATOM 1403 C CA . TRP A 1 178 ? -12.082 -8.770 22.345 1.00 95.88 178 TRP A CA 1
ATOM 1404 C C . TRP A 1 178 ? -12.218 -9.100 20.863 1.00 95.88 178 TRP A C 1
ATOM 1406 O O . TRP A 1 178 ? -12.834 -10.095 20.486 1.00 95.88 178 TRP A O 1
ATOM 1416 N N . ASP A 1 179 ? -11.564 -8.284 20.045 1.00 95.94 179 ASP A N 1
ATOM 1417 C CA . ASP A 1 179 ? -11.198 -8.596 18.671 1.00 95.94 179 ASP A CA 1
ATOM 1418 C C . ASP A 1 179 ? -9.672 -8.473 18.548 1.00 95.94 179 ASP A C 1
ATOM 1420 O O . ASP A 1 179 ? -9.105 -7.381 18.445 1.00 95.94 179 ASP A O 1
ATOM 1424 N N . SER A 1 180 ? -9.006 -9.622 18.620 1.00 91.31 180 SER A N 1
ATOM 1425 C CA . SER A 1 180 ? -7.551 -9.771 18.562 1.00 91.31 180 SER A CA 1
ATOM 1426 C C . SER A 1 180 ? -7.107 -10.613 17.368 1.00 91.31 180 SER A C 1
ATOM 1428 O O . SER A 1 180 ? -6.054 -11.241 17.431 1.00 91.31 180 SER A O 1
ATOM 1430 N N . ASN A 1 181 ? -7.905 -10.674 16.291 1.00 90.62 181 ASN A N 1
ATOM 1431 C CA . ASN A 1 181 ? -7.602 -11.507 15.121 1.00 90.62 181 ASN A CA 1
ATOM 1432 C C . ASN A 1 181 ? -7.299 -12.975 15.500 1.00 90.62 181 ASN A C 1
ATOM 1434 O O . ASN A 1 181 ? -6.232 -13.509 15.200 1.00 90.62 181 ASN A O 1
ATOM 1438 N N . ASN A 1 182 ? -8.220 -13.621 16.222 1.00 90.56 182 ASN A N 1
ATOM 1439 C CA . ASN A 1 182 ? -8.020 -14.975 16.756 1.00 90.56 182 ASN A CA 1
ATOM 1440 C C . ASN A 1 182 ? -6.725 -15.102 17.585 1.00 90.56 182 ASN A C 1
ATOM 1442 O O . ASN A 1 182 ? -5.928 -16.009 17.353 1.00 90.56 182 ASN A O 1
ATOM 1446 N N . GLU A 1 183 ? -6.517 -14.174 18.526 1.00 90.44 183 GLU A N 1
ATOM 1447 C CA . GLU A 1 183 ? -5.373 -14.146 19.456 1.00 90.44 183 GLU A CA 1
ATOM 1448 C C . GLU A 1 183 ? -4.006 -13.830 18.817 1.00 90.44 183 GLU A C 1
ATOM 1450 O O . GLU A 1 183 ? -2.977 -13.941 19.480 1.00 90.44 183 GLU A O 1
ATOM 1455 N N . GLN A 1 184 ? -3.969 -13.398 17.553 1.00 90.88 184 GLN A N 1
ATOM 1456 C CA . GLN A 1 184 ? -2.721 -13.068 16.846 1.00 90.88 184 GLN A CA 1
ATOM 1457 C C . GLN A 1 184 ? -2.363 -11.578 16.865 1.00 90.88 184 GLN A C 1
ATOM 1459 O O . GLN A 1 184 ? -1.267 -11.216 16.440 1.00 90.88 184 GLN A O 1
ATOM 1464 N N . ASN A 1 185 ? -3.274 -10.724 17.335 1.00 96.12 185 ASN A N 1
ATOM 1465 C CA . ASN A 1 185 ? -3.239 -9.272 17.171 1.00 96.12 185 ASN A CA 1
ATOM 1466 C C . ASN A 1 185 ? -3.241 -8.832 15.692 1.00 96.12 185 ASN A C 1
ATOM 1468 O O . ASN A 1 185 ? -3.120 -9.609 14.740 1.00 96.12 185 ASN A O 1
ATOM 1472 N N . TYR A 1 186 ? -3.419 -7.532 15.500 1.00 97.06 186 TYR A N 1
ATOM 1473 C CA . TYR A 1 186 ? -3.280 -6.845 14.226 1.00 97.06 186 TYR A CA 1
ATOM 1474 C C . TYR A 1 186 ? -1.911 -6.177 14.145 1.00 97.06 186 TYR A C 1
ATOM 1476 O O . TYR A 1 186 ? -1.440 -5.622 15.134 1.00 97.06 186 TYR A O 1
ATOM 1484 N N . ILE A 1 187 ? -1.292 -6.184 12.961 1.00 95.12 187 ILE A N 1
ATOM 1485 C CA . ILE A 1 187 ? 0.045 -5.614 12.743 1.00 95.12 187 ILE A CA 1
ATOM 1486 C C . ILE A 1 187 ? 0.015 -4.608 11.589 1.00 95.12 187 ILE A C 1
ATOM 1488 O O . ILE A 1 187 ? -0.386 -4.928 10.470 1.00 95.12 187 ILE A O 1
ATOM 1492 N N . ILE A 1 188 ? 0.510 -3.400 11.853 1.00 92.56 188 ILE A N 1
ATOM 1493 C CA . ILE A 1 188 ? 0.817 -2.359 10.871 1.00 92.56 188 ILE A CA 1
ATOM 1494 C C . ILE A 1 188 ? 2.321 -2.083 10.934 1.00 92.56 188 ILE A C 1
ATOM 1496 O O . ILE A 1 188 ? 2.852 -1.698 11.972 1.00 92.56 188 ILE A O 1
ATOM 1500 N N . GLY A 1 189 ? 3.022 -2.277 9.817 1.00 89.31 189 GLY A N 1
ATOM 1501 C CA . GLY A 1 189 ? 4.483 -2.154 9.760 1.00 89.31 189 GLY A CA 1
ATOM 1502 C C . GLY A 1 189 ? 5.020 -0.782 9.342 1.00 89.31 189 GLY A C 1
ATOM 1503 O O . GLY A 1 189 ? 6.233 -0.650 9.208 1.00 89.31 189 GLY A O 1
ATOM 1504 N N . TYR A 1 190 ? 4.151 0.185 9.036 1.00 85.88 190 TYR A N 1
ATOM 1505 C CA . TYR A 1 190 ? 4.540 1.504 8.526 1.00 85.88 190 TYR A CA 1
ATOM 1506 C C . TYR A 1 190 ? 3.435 2.556 8.760 1.00 85.88 190 TYR A C 1
ATOM 1508 O O . TYR A 1 190 ? 2.276 2.182 8.935 1.00 85.88 190 TYR A O 1
ATOM 1516 N N . PRO A 1 191 ? 3.769 3.860 8.762 1.00 90.38 191 PRO A N 1
ATOM 1517 C CA . PRO A 1 191 ? 2.800 4.956 8.846 1.00 90.38 191 PRO A CA 1
ATOM 1518 C C . PRO A 1 191 ? 1.764 4.965 7.712 1.00 90.38 191 PRO A C 1
ATOM 1520 O O . PRO A 1 191 ? 2.057 4.596 6.572 1.00 90.38 191 PRO A O 1
ATOM 1523 N N . GLY A 1 192 ? 0.554 5.438 8.015 1.00 88.56 192 GLY A N 1
ATOM 1524 C CA . GLY A 1 192 ? -0.561 5.490 7.073 1.00 88.56 192 GLY A CA 1
ATOM 1525 C C . GLY A 1 192 ? -1.931 5.477 7.741 1.00 88.56 192 GLY A C 1
ATOM 1526 O O . GLY A 1 192 ? -2.057 5.366 8.957 1.00 88.56 192 GLY A O 1
ATOM 1527 N N . ARG A 1 193 ? -2.977 5.556 6.925 1.00 88.50 193 ARG A N 1
ATOM 1528 C CA . ARG A 1 193 ? -4.370 5.382 7.330 1.00 88.50 193 ARG A CA 1
ATOM 1529 C C . ARG A 1 193 ? -4.849 4.003 6.926 1.00 88.50 193 ARG A C 1
ATOM 1531 O O . ARG A 1 193 ? -4.717 3.623 5.765 1.00 88.50 193 ARG A O 1
ATOM 1538 N N . TYR A 1 194 ? -5.448 3.286 7.864 1.00 91.88 194 TYR A N 1
ATOM 1539 C CA . TYR A 1 194 ? -5.876 1.905 7.705 1.00 91.88 194 TYR A CA 1
ATOM 1540 C C . TYR A 1 194 ? -7.325 1.729 8.137 1.00 91.88 194 TYR A C 1
ATOM 1542 O O . TYR A 1 194 ? -7.800 2.422 9.035 1.00 91.88 194 TYR A O 1
ATOM 1550 N N . LYS A 1 195 ? -8.009 0.757 7.539 1.00 93.50 195 LYS A N 1
ATOM 1551 C CA . LYS A 1 195 ? -9.266 0.211 8.048 1.00 93.50 195 LYS A CA 1
ATOM 1552 C C . LYS A 1 195 ? -9.099 -1.270 8.336 1.00 93.50 195 LYS A C 1
ATOM 1554 O O . LYS A 1 195 ? -8.582 -1.997 7.494 1.00 93.50 195 LYS A O 1
ATOM 1559 N N . VAL A 1 196 ? -9.535 -1.714 9.506 1.00 94.88 196 VAL A N 1
ATOM 1560 C CA . VAL A 1 196 ? -9.515 -3.130 9.876 1.00 94.88 196 VAL A CA 1
ATOM 1561 C C . VAL A 1 196 ? -10.839 -3.776 9.491 1.00 94.88 196 VAL A C 1
ATOM 1563 O O . VAL A 1 196 ? -11.904 -3.302 9.886 1.00 94.88 196 VAL A O 1
ATOM 1566 N N . TYR A 1 197 ? -10.757 -4.829 8.684 1.00 87.00 197 TYR A N 1
ATOM 1567 C CA . TYR A 1 197 ? -11.859 -5.717 8.310 1.00 87.00 197 TYR A CA 1
ATOM 1568 C C . TYR A 1 197 ? -11.282 -7.039 7.780 1.00 87.00 197 TYR A C 1
ATOM 1570 O O . TYR A 1 197 ? -10.084 -7.123 7.511 1.00 87.00 197 TYR A O 1
ATOM 1578 N N . ASP A 1 198 ? -12.105 -8.088 7.685 1.00 84.25 198 ASP A N 1
ATOM 1579 C CA . ASP A 1 198 ? -11.689 -9.432 7.242 1.00 84.25 198 ASP A CA 1
ATOM 1580 C C . ASP A 1 198 ? -10.426 -9.964 7.954 1.00 84.25 198 ASP A C 1
ATOM 1582 O O . ASP A 1 198 ? -9.559 -10.597 7.349 1.00 84.25 198 ASP A O 1
ATOM 1586 N N . GLY A 1 199 ? -10.300 -9.679 9.256 1.00 85.31 199 GLY A N 1
ATOM 1587 C CA . GLY A 1 199 ? -9.192 -10.162 10.083 1.00 85.31 199 GLY A CA 1
ATOM 1588 C C . GLY A 1 199 ? -7.835 -9.515 9.787 1.00 85.31 199 GLY A C 1
ATOM 1589 O O . GLY A 1 199 ? -6.807 -10.062 10.176 1.00 85.31 199 GLY A O 1
ATOM 1590 N N . ARG A 1 200 ? -7.779 -8.352 9.117 1.00 88.12 200 ARG A N 1
ATOM 1591 C CA . ARG A 1 200 ? -6.508 -7.636 8.905 1.00 88.12 200 ARG A CA 1
ATOM 1592 C C . A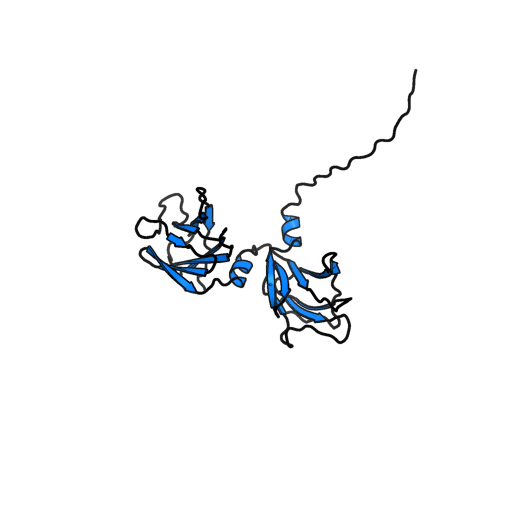RG A 1 200 ? -6.653 -6.120 8.711 1.00 88.12 200 ARG A C 1
ATOM 1594 O O . ARG A 1 200 ? -7.723 -5.637 8.342 1.00 88.12 200 ARG A O 1
ATOM 1601 N N . PRO A 1 201 ? -5.569 -5.342 8.883 1.00 90.44 201 PRO A N 1
ATOM 1602 C CA . PRO A 1 201 ? -5.534 -3.941 8.481 1.00 90.44 201 PRO A CA 1
ATOM 1603 C C . PRO A 1 201 ? -5.372 -3.811 6.963 1.00 90.44 201 PRO A C 1
ATOM 1605 O O . PRO A 1 201 ? -4.449 -4.367 6.370 1.00 90.44 201 PRO A O 1
ATOM 1608 N N . HIS A 1 202 ? -6.237 -3.020 6.342 1.00 83.00 202 HIS A N 1
ATOM 1609 C CA . HIS A 1 202 ? -6.150 -2.611 4.946 1.00 83.00 202 HIS A CA 1
ATOM 1610 C C . HIS A 1 202 ? -5.731 -1.148 4.877 1.00 83.00 202 HIS A C 1
ATOM 1612 O O . HIS A 1 202 ? -6.388 -0.297 5.477 1.00 83.00 202 HIS A O 1
ATOM 1618 N N . PHE A 1 203 ? -4.654 -0.836 4.162 1.00 79.38 203 PHE A N 1
ATOM 1619 C CA . PHE A 1 203 ? -4.249 0.553 3.975 1.00 79.38 203 PHE A CA 1
ATOM 1620 C C . PHE A 1 203 ? -5.241 1.264 3.053 1.00 79.38 203 PHE A C 1
ATOM 1622 O O . PHE A 1 203 ? -5.747 0.701 2.086 1.00 79.38 203 PHE A O 1
ATOM 1629 N N . LEU A 1 204 ? -5.520 2.522 3.363 1.00 77.50 204 LEU A N 1
ATOM 1630 C CA . LEU A 1 204 ? -6.403 3.383 2.589 1.00 77.50 204 LEU A CA 1
ATOM 1631 C C . LEU A 1 204 ? -5.613 4.498 1.907 1.00 77.50 204 LEU A C 1
ATOM 1633 O O . LEU A 1 204 ? -5.771 4.745 0.712 1.00 77.50 204 LEU A O 1
ATOM 1637 N N . SER A 1 205 ? -4.778 5.196 2.674 1.00 72.94 205 SER A N 1
ATOM 1638 C CA . SER A 1 205 ? -4.068 6.395 2.231 1.00 72.94 205 SER A CA 1
ATOM 1639 C C . SER A 1 205 ? -2.944 6.757 3.199 1.00 72.94 205 SER A C 1
ATOM 1641 O O . SER A 1 205 ? -2.745 6.105 4.219 1.00 72.94 205 SER A O 1
ATOM 1643 N N . ARG A 1 206 ? -2.239 7.860 2.927 1.00 79.50 206 ARG A N 1
ATOM 1644 C CA . ARG A 1 206 ? -1.456 8.555 3.961 1.00 79.50 206 ARG A CA 1
ATOM 1645 C C . ARG A 1 206 ? -2.383 8.999 5.098 1.00 79.50 206 ARG A C 1
ATOM 1647 O O . ARG A 1 206 ? -3.564 9.249 4.843 1.00 79.50 206 ARG A O 1
ATOM 1654 N N . ALA A 1 207 ? -1.845 9.098 6.311 1.00 85.12 207 ALA A N 1
ATOM 1655 C CA . ALA A 1 207 ? -2.585 9.630 7.449 1.00 85.12 207 ALA A CA 1
ATOM 1656 C C . ALA A 1 207 ? -3.017 11.080 7.179 1.00 85.12 207 ALA A C 1
ATOM 1658 O O . ALA A 1 207 ? -2.249 11.884 6.633 1.00 85.12 207 ALA A O 1
ATOM 1659 N N . ASP A 1 208 ? -4.236 11.437 7.573 1.00 82.56 208 ASP A N 1
ATOM 1660 C CA . ASP A 1 208 ? -4.738 12.804 7.455 1.00 82.56 208 ASP A CA 1
ATOM 1661 C C . ASP A 1 208 ? -3.842 13.772 8.251 1.00 82.56 208 ASP A C 1
ATOM 1663 O O . ASP A 1 208 ? -3.574 14.888 7.802 1.00 82.56 208 ASP A O 1
ATOM 1667 N N . ALA A 1 209 ? -3.298 13.335 9.391 1.00 82.19 209 ALA A N 1
ATOM 1668 C CA . ALA A 1 209 ? -2.313 14.093 10.166 1.00 82.19 209 ALA A CA 1
ATOM 1669 C C . ALA A 1 209 ? -1.041 14.465 9.368 1.00 82.19 209 ALA A C 1
ATOM 1671 O O . ALA A 1 209 ? -0.540 15.584 9.500 1.00 82.19 209 ALA A O 1
ATOM 1672 N N . ASP A 1 210 ? -0.560 13.579 8.491 1.00 74.00 210 ASP A N 1
ATOM 1673 C CA . ASP A 1 210 ? 0.612 13.828 7.637 1.00 74.00 210 ASP A CA 1
ATOM 1674 C C . ASP A 1 210 ? 0.282 14.688 6.404 1.00 74.00 210 ASP A C 1
ATOM 1676 O O . ASP A 1 210 ? 1.156 15.356 5.841 1.00 74.00 210 ASP A O 1
ATOM 1680 N N . THR A 1 211 ? -0.984 14.718 5.974 1.00 64.31 211 THR A N 1
ATOM 1681 C CA . THR A 1 211 ? -1.427 15.524 4.822 1.00 64.31 211 THR A CA 1
ATOM 1682 C C . THR A 1 211 ? -1.897 16.927 5.210 1.00 64.31 211 THR A C 1
ATOM 1684 O O . THR A 1 211 ? -1.689 17.871 4.441 1.00 64.31 211 THR A O 1
ATOM 1687 N N . LYS A 1 212 ? -2.424 17.122 6.428 1.00 61.66 212 LYS A N 1
ATOM 1688 C CA . LYS A 1 212 ? -2.780 18.447 6.974 1.00 61.66 212 LYS A CA 1
ATOM 1689 C C . LYS A 1 212 ? -1.569 19.384 7.071 1.00 61.66 212 LYS A C 1
ATOM 1691 O O . LYS A 1 212 ? -1.719 20.589 6.882 1.00 61.66 212 LYS A O 1
ATOM 1696 N N . GLY A 1 213 ? -0.362 18.845 7.267 1.00 44.19 213 GLY A N 1
ATOM 1697 C CA . GLY A 1 213 ? 0.891 19.612 7.250 1.00 44.19 213 GLY A CA 1
ATOM 1698 C C . GLY A 1 213 ? 1.364 20.061 5.858 1.00 44.19 213 GLY A C 1
ATOM 1699 O O . GLY A 1 213 ? 2.204 20.950 5.764 1.00 44.19 213 GLY A O 1
ATOM 1700 N N . ILE A 1 214 ? 0.825 19.488 4.776 1.00 43.47 214 ILE A N 1
ATOM 1701 C CA . ILE A 1 214 ? 1.262 19.759 3.392 1.00 43.47 214 ILE A CA 1
ATOM 1702 C C . ILE A 1 214 ? 0.372 20.812 2.705 1.00 43.47 214 ILE A C 1
ATOM 1704 O O . ILE A 1 214 ? 0.831 21.500 1.796 1.00 43.47 214 ILE A O 1
ATOM 1708 N N . PHE A 1 215 ? -0.862 21.011 3.183 1.00 36.59 215 PHE A N 1
ATOM 1709 C CA . PHE A 1 215 ? -1.801 22.021 2.665 1.00 36.59 215 PHE A CA 1
ATOM 1710 C C . PHE A 1 215 ? -2.096 23.177 3.638 1.00 36.59 215 PHE A C 1
ATOM 1712 O O . PHE A 1 215 ? -2.965 24.005 3.366 1.00 36.59 215 PHE A O 1
ATOM 1719 N N . GLY A 1 216 ? -1.335 23.305 4.732 1.00 30.38 216 GLY A N 1
ATOM 1720 C CA . GLY A 1 216 ? -1.424 24.396 5.718 1.00 30.38 216 GLY A CA 1
ATOM 1721 C C . GLY A 1 216 ? -1.026 25.796 5.213 1.00 30.38 216 GLY A C 1
ATOM 1722 O O . GLY A 1 216 ? -0.574 26.619 6.001 1.00 30.38 216 GLY A O 1
ATOM 1723 N N . GLY A 1 217 ? -1.173 26.063 3.912 1.00 29.95 217 GLY A N 1
ATOM 1724 C CA . GLY A 1 217 ? -0.917 27.345 3.255 1.00 29.95 217 GLY A CA 1
ATOM 1725 C C . GLY A 1 217 ? -2.111 27.920 2.485 1.00 29.95 217 GLY A C 1
ATOM 1726 O O . GLY A 1 217 ? -1.924 28.882 1.749 1.00 29.95 217 GLY A O 1
ATOM 1727 N N . VAL A 1 218 ? -3.326 27.374 2.626 1.00 34.44 218 VAL A N 1
ATOM 1728 C CA . VAL A 1 218 ? -4.543 28.054 2.147 1.00 34.44 218 VAL A CA 1
ATOM 1729 C C . VAL A 1 218 ? -5.618 28.000 3.226 1.00 34.44 218 VAL A C 1
ATOM 1731 O O . VAL A 1 218 ? -6.535 27.181 3.203 1.00 34.44 218 VAL A O 1
ATOM 1734 N N . SER A 1 219 ? -5.515 28.907 4.193 1.00 32.78 219 SER A N 1
ATOM 1735 C CA . SER A 1 219 ? -6.675 29.328 4.965 1.00 32.78 219 SER A CA 1
ATOM 1736 C C . SER A 1 219 ? -7.608 30.113 4.037 1.00 32.78 219 SER A C 1
ATOM 1738 O O . SER A 1 219 ? -7.454 31.314 3.837 1.00 32.78 219 SER A O 1
ATOM 1740 N N . ASN A 1 220 ? -8.629 29.452 3.489 1.00 34.44 220 ASN A N 1
ATOM 1741 C CA . ASN A 1 220 ? -9.830 30.158 3.039 1.00 34.44 220 ASN A CA 1
ATOM 1742 C C . ASN A 1 220 ? -10.622 30.598 4.277 1.00 34.44 220 ASN A C 1
ATOM 1744 O O . ASN A 1 220 ? -11.653 30.029 4.630 1.00 34.44 220 ASN A O 1
ATOM 1748 N N . GLY A 1 221 ? -10.106 31.620 4.960 1.00 30.39 221 GLY A N 1
ATOM 1749 C CA . GLY A 1 221 ? -10.827 32.371 5.975 1.00 30.39 221 GLY A CA 1
ATOM 1750 C C . GLY A 1 221 ? -11.809 33.325 5.309 1.00 30.39 221 GLY A C 1
ATOM 1751 O O . GLY A 1 221 ? -11.586 34.529 5.295 1.00 30.39 221 GLY A O 1
ATOM 1752 N N . ASN A 1 222 ? -12.901 32.797 4.754 1.00 34.44 222 ASN A N 1
ATOM 1753 C CA . ASN A 1 222 ? -14.063 33.616 4.430 1.00 34.44 222 ASN A CA 1
ATOM 1754 C C . ASN A 1 222 ? -14.896 33.792 5.707 1.00 34.44 222 ASN A C 1
ATOM 1756 O O . ASN A 1 222 ? -15.961 33.201 5.871 1.00 34.44 222 ASN A O 1
ATOM 1760 N N . THR A 1 223 ? -14.378 34.566 6.660 1.00 34.97 223 THR A N 1
ATOM 1761 C CA . THR A 1 223 ? -15.192 35.088 7.757 1.00 34.97 223 THR A CA 1
ATOM 1762 C C . THR A 1 223 ? -15.902 36.336 7.262 1.00 34.97 223 THR A C 1
ATOM 1764 O O . THR A 1 223 ? -15.343 37.432 7.281 1.00 34.97 223 THR A O 1
ATOM 1767 N N . MET A 1 224 ? -17.156 36.161 6.838 1.00 32.72 224 MET A N 1
ATOM 1768 C CA . MET A 1 224 ? -18.144 37.234 6.873 1.00 32.72 224 MET A CA 1
ATOM 1769 C C . MET A 1 224 ? -18.252 37.730 8.318 1.00 32.72 224 MET A C 1
ATOM 1771 O O . MET A 1 224 ? -18.899 37.098 9.153 1.00 32.72 224 MET A O 1
ATOM 1775 N N . SER A 1 225 ? -17.607 38.853 8.629 1.00 35.59 225 SER A N 1
ATOM 1776 C CA . SER A 1 225 ? -17.923 39.610 9.831 1.00 35.59 225 SER A CA 1
ATOM 1777 C C . SER A 1 225 ? -19.119 40.511 9.526 1.00 35.59 225 SER A C 1
ATOM 1779 O O . SER A 1 225 ? -19.063 41.446 8.727 1.00 35.59 225 SER A O 1
ATOM 1781 N N . ASN A 1 226 ? -20.240 40.186 10.166 1.00 35.75 226 ASN A N 1
ATOM 1782 C CA . ASN A 1 226 ? -21.389 41.066 10.307 1.00 35.75 226 ASN A CA 1
ATOM 1783 C C . ASN A 1 226 ? -20.934 42.385 10.950 1.00 35.75 226 ASN A C 1
ATOM 1785 O O . ASN A 1 226 ? -20.712 42.450 12.159 1.00 35.75 226 ASN A O 1
ATOM 1789 N N . GLY A 1 227 ? -20.801 43.439 10.146 1.00 30.02 227 GLY A N 1
ATOM 1790 C CA . GLY A 1 227 ? -20.661 44.804 10.644 1.00 30.02 227 GLY A CA 1
ATOM 1791 C C . GLY A 1 227 ? -22.001 45.306 11.200 1.00 30.02 227 GLY A C 1
ATOM 1792 O O . GLY A 1 227 ? -23.015 45.211 10.501 1.00 30.02 227 GLY A O 1
ATOM 1793 N N . PRO A 1 228 ? -22.061 45.837 12.433 1.00 37.34 228 PRO A N 1
ATOM 1794 C CA . PRO A 1 228 ? -23.290 46.413 12.959 1.00 37.34 228 PRO A CA 1
ATOM 1795 C C . PRO A 1 228 ? -23.642 47.733 12.255 1.00 37.34 228 PRO A C 1
ATOM 1797 O O . PRO A 1 228 ? -22.789 48.566 11.948 1.00 37.34 228 PRO A O 1
ATOM 1800 N N . LYS A 1 229 ? -24.946 47.908 12.014 1.00 34.84 229 LYS A N 1
ATOM 1801 C CA . LYS A 1 229 ? -25.583 49.111 11.467 1.00 34.84 229 LYS A CA 1
ATOM 1802 C C . LYS A 1 229 ? -25.416 50.336 12.383 1.00 34.84 229 LYS A C 1
ATOM 1804 O O . LYS A 1 229 ? -25.722 50.269 13.564 1.00 34.84 229 LYS A O 1
ATOM 1809 N N . ALA A 1 230 ? -25.136 51.460 11.716 1.00 35.75 230 ALA A N 1
ATOM 1810 C CA . ALA A 1 230 ? -25.580 52.838 11.969 1.00 35.75 230 ALA A CA 1
ATOM 1811 C C . ALA A 1 230 ? -25.095 53.605 13.218 1.00 35.75 230 ALA A C 1
ATOM 1813 O O . ALA A 1 230 ? -25.496 53.326 14.340 1.00 35.75 230 ALA A O 1
ATOM 1814 N N . ALA A 1 231 ? -24.454 54.753 12.961 1.00 35.62 231 ALA A N 1
ATOM 1815 C CA . ALA A 1 231 ? -24.817 56.017 13.605 1.00 35.62 231 ALA A CA 1
ATOM 1816 C C . ALA A 1 231 ? -24.481 57.211 12.692 1.00 35.62 231 ALA A C 1
ATOM 1818 O O . ALA A 1 231 ? -23.336 57.418 12.299 1.00 35.62 231 ALA A O 1
ATOM 1819 N N . LYS A 1 232 ? -25.513 57.998 12.366 1.00 41.31 232 LYS A N 1
ATOM 1820 C CA . LYS A 1 232 ? -25.413 59.356 11.818 1.00 41.31 232 LYS A CA 1
ATOM 1821 C C . LYS A 1 232 ? -24.696 60.260 12.823 1.00 41.31 232 LYS A C 1
ATOM 1823 O O . LYS A 1 232 ? -25.028 60.198 14.004 1.00 41.31 232 LYS A O 1
ATOM 1828 N N . ARG A 1 233 ? -23.876 61.200 12.347 1.00 36.00 233 ARG A N 1
ATOM 1829 C CA . ARG A 1 233 ? -23.730 62.520 12.977 1.00 36.00 233 ARG A CA 1
ATOM 1830 C C . ARG A 1 233 ? -23.465 63.593 11.924 1.00 36.00 233 ARG A C 1
ATOM 1832 O O . ARG A 1 233 ? -22.418 63.619 11.293 1.00 36.00 233 ARG A O 1
ATOM 1839 N N . THR A 1 234 ? -24.472 64.438 11.762 1.00 46.78 234 THR A N 1
ATOM 1840 C CA . THR A 1 234 ? -24.397 65.822 11.300 1.00 46.78 234 THR A CA 1
ATOM 1841 C C . THR A 1 234 ? -23.533 66.624 12.275 1.00 46.78 234 THR A C 1
ATOM 1843 O O . THR A 1 234 ? -23.759 66.486 13.478 1.00 46.78 234 THR A O 1
ATOM 1846 N N . VAL A 1 235 ? -22.601 67.437 11.771 1.00 48.78 235 VAL A N 1
ATOM 1847 C CA . VAL A 1 235 ? -22.576 68.912 11.884 1.00 48.78 235 VAL A CA 1
ATOM 1848 C C . VAL A 1 235 ? -21.869 69.433 10.639 1.00 48.78 235 VAL A C 1
ATOM 1850 O O . VAL A 1 235 ? -20.811 68.855 10.309 1.00 48.78 235 VAL A O 1
#

Sequence (235 aa):
MAAGKGWIEVFYSNETWKRAVLVYKERGSDEWKEVRMVDAGHIRKGFRVARLYVGSITFFLTNGLKNNKRVEDCWGQNFRVDIPGGRFVVQNGGALKYVGDADGQECERALSVANDRYIEVLFSADLWQSCCMVYSKNAGPFIDAPGTPLEKLPTGEFFFQTEAASLEFAFNNGGEVWDSNNEQNYIIGYPGRYKVYDGRPHFLSRADADTKGIFGGVSNGNTMSNGPKAAKRTV

Foldseek 3Di:
DPQAWAKEKEKEFDLPLPFKKKWKDAPPDPDIDIDTWDDPCVVPNRMTMDIDGGAKIWIWMWSPDPPPIDIAAQQPGTDIDNGHFFYWYQDPRHDIDTDGGDPQLVSQQVQDDPPQFKEKEKEADPPAPWKAKWKDAPPHDTDDPPHHTFDQDPVRITMDMDGGQKMWMWMDSRDDRTGQLVVVTEIDRGAAYWYDDPSYTDGDGHDPVSVCVVPVPDDPPPDPDPDDDDDDDDD

Mean predicted aligned error: 13.7 Å

InterPro domains:
  IPR013783 Immunoglobulin-like fold [G3DSA:2.60.40.10] (114-207)

Radius of gyration: 24.35 Å; Cα contacts (8 Å, |Δi|>4): 494; chains: 1; bounding box: 49×84×61 Å

Solvent-accessible surface area (backbone atoms only — not comparable to full-atom values): 13392 Å² total; per-residue (Å²): 130,84,70,59,70,22,46,33,33,43,34,40,68,46,75,84,41,84,47,29,24,42,39,32,24,45,75,97,53,89,62,77,47,79,44,70,37,44,84,36,42,91,83,40,84,36,24,24,37,36,72,43,85,42,32,30,38,41,30,38,35,30,38,64,41,92,70,88,62,47,75,51,39,37,82,91,36,68,39,75,40,89,53,50,35,25,23,32,37,51,43,93,87,36,45,79,41,81,76,49,73,39,61,59,69,62,51,53,51,70,68,44,53,100,79,52,43,30,33,28,43,36,38,75,54,94,89,51,92,45,42,12,38,27,42,17,52,64,86,48,72,65,52,67,83,60,40,48,76,41,50,73,43,96,87,66,32,32,39,46,77,46,82,29,57,23,40,39,33,31,40,24,49,68,67,93,52,73,51,26,54,91,80,66,42,40,73,41,85,54,34,21,19,30,38,47,54,97,79,40,69,40,78,76,47,69,19,65,78,53,49,54,71,75,58,76,82,66,84,84,76,81,72,84,74,87,75,83,84,85,81,90,79,89,130